Protein AF-A0A935F8X3-F1 (afdb_monomer_lite)

Radius of gyration: 19.22 Å; chains: 1; bounding box: 50×32×53 Å

Secondary structure (DSSP, 8-state):
-HHHHHHH--SEEEESS---S---TTS-GGGTSHHHHHHHHHHHHHT-EEEESSPPHHHHHHHHTTTS-HHHHHHHHHHTTHHHHSTT--HHHHHHHHHHHHHHHS-STTTTTT---HHHHHHHHHHHSTTSPPTTT----TTSSPTTHHHHHHHHHHHHHHHHHHHHHHHHHHTT--EEEE--TTTHHHHHHHHHHHH-

Structure (mmCIF, N/CA/C/O backbone):
data_AF-A0A935F8X3-F1
#
_entry.id   AF-A0A935F8X3-F1
#
loop_
_atom_site.group_PDB
_atom_site.id
_atom_site.type_symbol
_atom_site.label_atom_id
_atom_site.label_alt_id
_atom_site.label_comp_id
_atom_site.label_asym_id
_atom_site.label_entity_id
_atom_site.label_seq_id
_atom_site.pdbx_PDB_ins_code
_atom_site.Cartn_x
_atom_site.Cartn_y
_atom_site.Cartn_z
_atom_site.occupancy
_atom_site.B_iso_or_equiv
_atom_site.auth_seq_id
_atom_site.auth_comp_id
_atom_site.auth_asym_id
_atom_site.auth_atom_id
_atom_site.pdbx_PDB_model_num
ATOM 1 N N . MET A 1 1 ? -7.484 16.971 18.589 1.00 84.44 1 MET A N 1
ATOM 2 C CA . MET A 1 1 ? -7.497 15.511 18.845 1.00 84.44 1 MET A CA 1
ATOM 3 C C . MET A 1 1 ? -7.643 15.119 20.323 1.00 84.44 1 MET A C 1
ATOM 5 O O . MET A 1 1 ? -8.547 14.357 20.632 1.00 84.44 1 MET A O 1
ATOM 9 N N . LYS A 1 2 ? -6.800 15.595 21.261 1.00 89.38 2 LYS A N 1
ATOM 10 C CA . LYS A 1 2 ? -6.825 15.136 22.677 1.00 89.38 2 LYS A CA 1
ATOM 11 C C . LYS A 1 2 ? -8.176 15.325 23.388 1.00 89.38 2 LYS A C 1
ATOM 13 O O . LYS A 1 2 ? -8.611 14.436 24.108 1.00 89.38 2 LYS A O 1
ATOM 18 N N . SER A 1 3 ? -8.826 16.473 23.178 1.00 91.31 3 SER A N 1
ATOM 19 C CA . SER A 1 3 ? -10.157 16.744 23.740 1.00 91.31 3 SER A CA 1
ATOM 20 C C . SER A 1 3 ? -11.212 15.801 23.152 1.00 91.31 3 SER A C 1
ATOM 22 O O . SER A 1 3 ? -11.935 15.157 23.905 1.00 91.31 3 SER A O 1
ATOM 24 N N . GLN A 1 4 ? -11.219 15.618 21.821 1.00 91.75 4 GLN A N 1
ATOM 25 C CA . GLN A 1 4 ? -12.126 14.665 21.168 1.00 91.75 4 GLN A CA 1
ATOM 26 C C . GLN A 1 4 ? -11.929 13.241 21.695 1.00 91.75 4 GLN A C 1
ATOM 28 O O . GLN A 1 4 ? -12.905 12.589 22.035 1.00 91.75 4 GLN A O 1
ATOM 33 N N . TRP A 1 5 ? -10.680 12.785 21.834 1.00 94.25 5 TRP A N 1
ATOM 34 C CA . TRP A 1 5 ? -10.366 11.467 22.390 1.00 94.25 5 TRP A CA 1
ATOM 35 C C . TRP A 1 5 ? -10.931 11.284 23.799 1.00 94.25 5 TRP A C 1
ATOM 37 O O . TRP A 1 5 ? -11.597 10.291 24.074 1.00 94.25 5 TRP A O 1
ATOM 47 N N . LYS A 1 6 ? -10.687 12.252 24.693 1.00 93.81 6 LYS A N 1
ATOM 48 C CA . LYS A 1 6 ? -11.156 12.179 26.081 1.00 93.81 6 LYS A CA 1
ATOM 49 C C . LYS A 1 6 ? -12.682 12.134 26.154 1.00 93.81 6 LYS A C 1
ATOM 51 O O . LYS A 1 6 ? -13.221 11.321 26.893 1.00 93.81 6 LYS A O 1
ATOM 56 N N . ASN A 1 7 ? -13.355 12.992 25.389 1.00 95.25 7 ASN A N 1
ATOM 57 C CA . ASN A 1 7 ? -14.814 13.087 25.402 1.00 95.25 7 ASN A CA 1
ATOM 58 C C . ASN A 1 7 ? -15.474 11.857 24.768 1.00 95.25 7 ASN A C 1
ATOM 60 O O . ASN A 1 7 ? -16.500 11.399 25.253 1.00 95.25 7 ASN A O 1
ATOM 64 N N . PHE A 1 8 ? -14.876 11.315 23.705 1.00 96.75 8 PHE A N 1
ATOM 65 C CA . PHE A 1 8 ? -15.379 10.128 23.016 1.00 96.75 8 PHE A CA 1
ATOM 66 C C . PHE A 1 8 ? -15.088 8.825 23.780 1.00 96.75 8 PHE A C 1
ATOM 68 O O . PHE A 1 8 ? -15.842 7.861 23.668 1.00 96.75 8 PHE A O 1
ATOM 75 N N . ASN A 1 9 ? -14.015 8.799 24.581 1.00 96.31 9 ASN A N 1
ATOM 76 C CA . ASN A 1 9 ? -13.604 7.665 25.410 1.00 96.31 9 ASN A CA 1
ATOM 77 C C . ASN A 1 9 ? -13.542 6.336 24.621 1.00 96.31 9 ASN A C 1
ATOM 79 O O . ASN A 1 9 ? -14.285 5.405 24.944 1.00 96.31 9 ASN A O 1
ATOM 83 N N . PRO A 1 10 ? -12.724 6.229 23.557 1.00 97.38 10 PRO A N 1
ATOM 84 C CA . PRO A 1 10 ? -12.750 5.074 22.662 1.00 97.38 10 PRO A CA 1
ATOM 85 C C . PRO A 1 10 ? -12.332 3.773 23.345 1.00 97.38 10 PRO A C 1
ATOM 87 O O . PRO A 1 10 ? -11.535 3.779 24.280 1.00 97.38 10 PRO A O 1
ATOM 90 N N . THR A 1 11 ? -12.826 2.650 22.830 1.00 96.94 11 THR A N 1
ATOM 91 C CA . THR A 1 11 ? -12.342 1.300 23.182 1.00 96.94 11 THR A CA 1
ATOM 92 C C . THR A 1 11 ? -11.422 0.723 22.109 1.00 96.94 11 THR A C 1
ATOM 94 O O . THR A 1 11 ? -10.597 -0.149 22.398 1.00 96.94 11 THR A O 1
ATOM 97 N N . VAL A 1 12 ? -11.507 1.263 20.888 1.00 96.00 12 VAL A N 1
ATOM 98 C CA . VAL A 1 12 ? -10.668 0.906 19.745 1.00 96.00 12 VAL A CA 1
ATOM 99 C C . VAL A 1 12 ? -10.204 2.165 19.019 1.00 96.00 12 VAL A C 1
ATOM 101 O O . VAL A 1 12 ? -10.973 3.105 18.825 1.00 96.00 12 VAL A O 1
ATOM 104 N N . ALA A 1 13 ? -8.948 2.164 18.581 1.00 94.94 13 ALA A N 1
ATOM 105 C CA . ALA A 1 13 ? -8.378 3.162 17.696 1.00 94.94 13 ALA A CA 1
ATOM 106 C C . ALA A 1 13 ? -7.915 2.541 16.372 1.00 94.94 13 ALA A C 1
ATOM 108 O O . ALA A 1 13 ? -7.360 1.442 16.352 1.00 94.94 13 ALA A O 1
ATOM 109 N N . MET A 1 14 ? -8.098 3.266 15.271 1.00 92.62 14 MET A N 1
ATOM 110 C CA . MET A 1 14 ? -7.636 2.873 13.939 1.00 92.62 14 MET A CA 1
ATOM 111 C C . MET A 1 14 ? -6.785 3.984 13.313 1.00 92.62 14 MET A C 1
ATOM 113 O O . MET A 1 14 ? -7.132 5.162 13.413 1.00 92.62 14 MET A O 1
ATOM 117 N N . VAL A 1 15 ? -5.675 3.627 12.665 1.00 90.44 15 VAL A N 1
ATOM 118 C CA . VAL A 1 15 ? -4.748 4.584 12.024 1.00 90.44 15 VAL A CA 1
ATOM 119 C C . VAL A 1 15 ? -4.333 4.139 10.620 1.00 90.44 15 VAL A C 1
ATOM 121 O O . VAL A 1 15 ? -4.379 2.950 10.303 1.00 90.44 15 VAL A O 1
ATOM 124 N N . GLU A 1 16 ? -3.928 5.100 9.784 1.00 83.88 16 GLU A N 1
ATOM 125 C CA . GLU A 1 16 ? -3.424 4.832 8.431 1.00 83.88 16 GLU A CA 1
ATOM 126 C C . GLU A 1 16 ? -2.056 4.151 8.478 1.00 83.88 16 GLU A C 1
ATOM 128 O O . GLU A 1 16 ? -1.220 4.458 9.335 1.00 83.88 16 GLU A O 1
ATOM 133 N N . GLY A 1 17 ? -1.796 3.266 7.516 1.00 75.06 17 GLY A N 1
ATOM 134 C CA . GLY A 1 17 ? -0.502 2.623 7.373 1.00 75.06 17 GLY A CA 1
ATOM 135 C C . GLY A 1 17 ? -0.370 1.339 8.181 1.00 75.06 17 GLY A C 1
ATOM 136 O O . GLY A 1 17 ? -1.084 1.062 9.150 1.00 75.06 17 GLY A O 1
ATOM 137 N N . ARG A 1 18 ? 0.629 0.543 7.804 1.00 61.25 18 ARG A N 1
ATOM 138 C CA . ARG A 1 18 ? 1.065 -0.598 8.604 1.00 61.25 18 ARG A CA 1
ATOM 139 C C . ARG A 1 18 ? 1.829 -0.089 9.818 1.00 61.25 18 ARG A C 1
ATOM 141 O O . ARG A 1 18 ? 2.960 0.377 9.692 1.00 61.25 18 ARG A O 1
ATOM 148 N N . LEU A 1 19 ? 1.266 -0.302 11.003 1.00 52.31 19 LEU A N 1
ATOM 149 C CA . LEU A 1 19 ? 2.027 -0.375 12.250 1.00 52.31 19 LEU A CA 1
ATOM 150 C C . LEU A 1 19 ? 2.860 -1.662 12.213 1.00 52.31 19 LEU A C 1
ATOM 152 O O . LEU A 1 19 ? 2.564 -2.637 12.897 1.00 52.31 19 LEU A O 1
ATOM 156 N N . GLY A 1 20 ? 3.834 -1.734 11.308 1.00 39.78 20 GLY A N 1
ATOM 157 C CA . GLY A 1 20 ? 4.610 -2.942 11.090 1.00 39.78 20 GLY A CA 1
ATOM 158 C C . GLY A 1 20 ? 5.490 -3.205 12.294 1.00 39.78 20 GLY A C 1
ATOM 159 O O . GLY A 1 20 ? 6.594 -2.700 12.285 1.00 39.78 20 GLY A O 1
ATOM 160 N N . PHE A 1 21 ? 5.000 -3.928 13.310 1.00 36.38 21 PHE A N 1
ATOM 161 C CA . PHE A 1 21 ? 5.733 -4.572 14.420 1.00 36.38 21 PHE A CA 1
ATOM 162 C C . PHE A 1 21 ? 6.833 -3.745 15.141 1.00 36.38 21 PHE A C 1
ATOM 164 O O . PHE A 1 21 ? 7.583 -4.264 15.960 1.00 36.38 21 PHE A O 1
ATOM 171 N N . LEU A 1 22 ? 6.925 -2.448 14.853 1.00 35.81 22 LEU A N 1
ATOM 172 C CA . LEU A 1 22 ? 8.012 -1.533 15.176 1.00 35.81 22 LEU A CA 1
ATOM 173 C C . LEU A 1 22 ? 7.428 -0.134 15.404 1.00 35.81 22 LEU A C 1
ATOM 175 O O . LEU A 1 22 ? 7.903 0.865 14.872 1.00 35.81 22 LEU A O 1
ATOM 179 N N . VAL A 1 23 ? 6.477 -0.029 16.329 1.00 36.97 23 VAL A N 1
ATOM 180 C CA . VAL A 1 23 ? 6.706 0.983 17.364 1.00 36.97 23 VAL A CA 1
ATOM 181 C C . VAL A 1 23 ? 7.788 0.377 18.255 1.00 36.97 23 VAL A C 1
ATOM 183 O O . VAL A 1 23 ? 7.499 -0.160 19.323 1.00 36.97 23 VAL A O 1
ATOM 186 N N . SER A 1 24 ? 9.036 0.354 17.762 1.00 34.84 24 SER A N 1
ATOM 187 C CA . SER A 1 24 ? 10.167 0.028 18.616 1.00 34.84 24 SER A CA 1
ATOM 188 C C . SER A 1 24 ? 10.094 1.012 19.774 1.00 34.84 24 SER A C 1
ATOM 190 O O . SER A 1 24 ? 9.872 2.211 19.588 1.00 34.84 24 SER A O 1
ATOM 192 N N . TRP A 1 25 ? 10.159 0.469 20.983 1.00 43.25 25 TRP A N 1
ATOM 193 C CA . TRP A 1 25 ? 9.816 1.108 22.251 1.00 43.25 25 TRP A CA 1
ATOM 194 C C . TRP A 1 25 ? 10.534 2.434 22.578 1.00 43.25 25 TRP A C 1
ATOM 196 O O . TRP A 1 25 ? 10.268 3.006 23.630 1.00 43.25 25 TRP A O 1
ATOM 206 N N . PHE A 1 26 ? 11.386 2.958 21.694 1.00 32.34 26 PHE A N 1
ATOM 207 C CA . PHE A 1 26 ? 12.340 4.028 21.973 1.00 32.34 26 PHE A CA 1
ATOM 208 C C . PHE A 1 26 ? 12.227 5.283 21.083 1.00 32.34 26 PHE A C 1
ATOM 210 O O . PHE A 1 26 ? 13.100 6.142 21.168 1.00 32.34 26 PHE A O 1
ATOM 217 N N . GLN A 1 27 ? 11.193 5.451 20.245 1.00 33.00 27 GLN A N 1
ATOM 218 C CA . GLN A 1 27 ? 11.024 6.691 19.456 1.00 33.00 27 GLN A CA 1
ATOM 219 C C . GLN A 1 27 ? 9.675 7.379 19.712 1.00 33.00 27 GLN A C 1
ATOM 221 O O . GLN A 1 27 ? 8.633 6.734 19.637 1.00 33.00 27 GLN A O 1
ATOM 226 N N . ASP A 1 28 ? 9.695 8.691 20.005 1.00 37.88 28 ASP A N 1
ATOM 227 C CA . ASP A 1 28 ? 8.496 9.516 20.240 1.00 37.88 28 ASP A CA 1
ATOM 228 C C . ASP A 1 28 ? 7.657 9.631 18.945 1.00 37.88 28 ASP A C 1
ATOM 230 O O . ASP A 1 28 ? 8.051 10.349 18.016 1.00 37.88 28 ASP A O 1
ATOM 234 N N . PRO A 1 29 ? 6.501 8.942 18.844 1.00 39.66 29 PRO A N 1
ATOM 235 C CA . PRO A 1 29 ? 5.749 8.791 17.591 1.00 39.66 29 PRO A CA 1
ATOM 236 C C . PRO A 1 29 ? 5.126 10.098 17.088 1.00 39.66 29 PRO A C 1
ATOM 238 O O . PRO A 1 29 ? 4.757 10.212 15.920 1.00 39.66 29 PRO A O 1
ATOM 241 N N . VAL A 1 30 ? 5.007 11.101 17.964 1.00 43.88 30 VAL A N 1
ATOM 242 C CA . VAL A 1 30 ? 4.282 12.350 17.691 1.00 43.88 30 VAL A CA 1
ATOM 243 C C . VAL A 1 30 ? 5.029 13.238 16.695 1.00 43.88 30 VAL A C 1
ATOM 245 O O . VAL A 1 30 ? 4.399 13.969 15.938 1.00 43.88 30 VAL A O 1
ATOM 248 N N . ARG A 1 31 ? 6.365 13.157 16.633 1.00 41.66 31 ARG A N 1
ATOM 249 C CA . ARG A 1 31 ? 7.166 14.062 15.791 1.00 41.66 31 ARG A CA 1
ATOM 250 C C . ARG A 1 31 ? 7.258 13.623 14.321 1.00 41.66 31 ARG A C 1
ATOM 252 O O . ARG A 1 31 ? 7.619 14.441 13.484 1.00 41.66 31 ARG A O 1
ATOM 259 N N . LYS A 1 32 ? 6.941 12.358 14.000 1.00 48.84 32 LYS A N 1
ATOM 260 C CA . LYS A 1 32 ? 7.067 11.788 12.639 1.00 48.84 32 LYS A CA 1
ATOM 261 C C . LYS A 1 32 ? 5.753 11.330 11.996 1.00 48.84 32 LYS A C 1
ATOM 263 O O . LYS A 1 32 ? 5.704 11.248 10.778 1.00 48.84 32 LYS A O 1
ATOM 268 N N . LEU A 1 33 ? 4.712 11.024 12.776 1.00 59.16 33 LEU A N 1
ATOM 269 C CA . LEU A 1 33 ? 3.486 10.378 12.271 1.00 59.16 33 LEU A CA 1
ATOM 270 C C . LEU A 1 33 ? 2.226 11.257 12.384 1.00 59.16 33 LEU A C 1
ATOM 272 O O . LEU A 1 33 ? 1.114 10.758 12.223 1.00 59.16 33 LEU A O 1
ATOM 276 N N . GLY A 1 34 ? 2.390 12.550 12.687 1.00 79.06 34 GLY A N 1
ATOM 277 C CA . GLY A 1 34 ? 1.295 13.520 12.756 1.00 79.06 34 GLY A CA 1
ATOM 278 C C . GLY A 1 34 ? 0.138 13.060 13.649 1.00 79.06 34 GLY A C 1
ATOM 279 O O . GLY A 1 34 ? 0.337 12.616 14.783 1.00 79.06 34 GLY A O 1
ATOM 280 N N . GLU A 1 35 ? -1.081 13.156 13.122 1.00 83.12 35 GLU A N 1
ATOM 281 C CA . GLU A 1 35 ? -2.313 12.776 13.818 1.00 83.12 35 GLU A CA 1
ATOM 282 C C . GLU A 1 35 ? -2.391 11.278 14.148 1.00 83.12 35 GLU A C 1
ATOM 284 O O . GLU A 1 35 ? -2.736 10.921 15.277 1.00 83.12 35 GLU A O 1
ATOM 289 N N . GLY A 1 36 ? -1.975 10.403 13.226 1.00 83.06 36 GLY A N 1
ATOM 290 C CA . GLY A 1 36 ? -1.929 8.958 13.465 1.00 83.06 36 GLY A CA 1
ATOM 291 C C . GLY A 1 36 ? -0.966 8.589 14.599 1.00 83.06 36 GLY A C 1
ATOM 292 O O . GLY A 1 36 ? -1.280 7.753 15.447 1.00 83.06 36 GLY A O 1
ATOM 293 N N . GLY A 1 37 ? 0.175 9.282 14.689 1.00 84.00 37 GLY A N 1
ATOM 294 C CA . GLY A 1 37 ? 1.130 9.130 15.792 1.00 84.00 37 GLY A CA 1
ATOM 295 C C . GLY A 1 37 ? 0.559 9.532 17.150 1.00 84.00 37 GLY A C 1
ATOM 296 O O . GLY A 1 37 ? 0.805 8.862 18.157 1.00 84.00 37 GLY A O 1
ATOM 297 N N . LEU A 1 38 ? -0.228 10.610 17.187 1.00 87.44 38 LEU A N 1
ATOM 298 C CA . LEU A 1 38 ? -0.909 11.043 18.404 1.00 87.44 38 LEU A CA 1
ATOM 299 C C . LEU A 1 38 ? -2.011 10.057 18.818 1.00 87.44 38 LEU A C 1
ATOM 301 O O . LEU A 1 38 ? -2.072 9.704 19.995 1.00 87.44 38 LEU A O 1
ATOM 305 N N . ALA A 1 39 ? -2.827 9.573 17.878 1.00 88.94 39 ALA A N 1
ATOM 306 C CA . ALA A 1 39 ? -3.846 8.555 18.143 1.00 88.94 39 ALA A CA 1
ATOM 307 C C . ALA A 1 39 ? -3.225 7.259 18.688 1.00 88.94 39 ALA A C 1
ATOM 309 O O . ALA A 1 39 ? -3.680 6.741 19.705 1.00 88.94 39 ALA A O 1
ATOM 310 N N . ALA A 1 40 ? -2.128 6.787 18.088 1.00 89.00 40 ALA A N 1
ATOM 311 C CA . ALA A 1 40 ? -1.404 5.608 18.561 1.00 89.00 40 ALA A CA 1
ATOM 312 C C . ALA A 1 40 ? -0.835 5.794 19.980 1.00 89.00 40 ALA A C 1
ATOM 314 O O . ALA A 1 40 ? -0.912 4.888 20.813 1.00 89.00 40 ALA A O 1
ATOM 315 N N . LYS A 1 41 ? -0.289 6.981 20.285 1.00 88.75 41 LYS A N 1
ATOM 316 C CA . LYS A 1 41 ? 0.212 7.313 21.628 1.00 88.75 41 LYS A CA 1
ATOM 317 C C . LYS A 1 41 ? -0.910 7.313 22.665 1.00 88.75 41 LYS A C 1
ATOM 319 O O . LYS A 1 41 ? -0.735 6.726 23.728 1.00 88.75 41 LYS A O 1
ATOM 324 N N . LEU A 1 42 ? -2.045 7.940 22.354 1.00 92.25 42 LEU A N 1
ATOM 325 C CA . LEU A 1 42 ? -3.218 7.959 23.233 1.00 92.25 42 LEU A CA 1
ATOM 326 C C . LEU A 1 42 ? -3.768 6.548 23.451 1.00 92.25 42 LEU A C 1
ATOM 328 O O . LEU A 1 42 ? -3.995 6.161 24.595 1.00 92.25 42 LEU A O 1
ATOM 332 N N . ALA A 1 43 ? -3.873 5.751 22.383 1.00 92.62 43 ALA A N 1
ATOM 333 C CA . ALA A 1 43 ? -4.335 4.374 22.470 1.00 92.62 43 ALA A CA 1
ATOM 334 C C . ALA A 1 43 ? -3.480 3.557 23.446 1.00 92.62 43 ALA A C 1
ATOM 336 O O . ALA A 1 43 ? -3.996 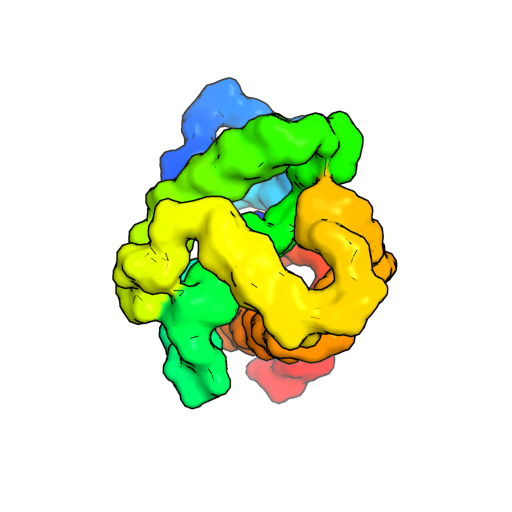2.959 24.389 1.00 92.62 43 ALA A O 1
ATOM 337 N N . LYS A 1 44 ? -2.153 3.640 23.292 1.00 90.50 44 LYS A N 1
ATOM 338 C CA . LYS A 1 44 ? -1.194 2.992 24.192 1.00 90.50 44 LYS A CA 1
ATOM 339 C C . LYS A 1 44 ? -1.344 3.470 25.638 1.00 90.50 44 LYS A C 1
ATOM 341 O O . LYS A 1 44 ? -1.390 2.646 26.544 1.00 90.50 44 LYS A O 1
ATOM 346 N N . SER A 1 45 ? -1.407 4.782 25.863 1.00 92.06 45 SER A N 1
ATOM 347 C CA . SER A 1 45 ? -1.510 5.358 27.210 1.00 92.06 45 SER A CA 1
ATOM 348 C C . SER A 1 45 ? -2.819 5.016 27.925 1.00 92.06 45 SER A C 1
ATOM 350 O O . SER A 1 45 ? -2.840 5.006 29.151 1.00 92.06 45 SER A O 1
ATOM 352 N N . ASN A 1 46 ? -3.894 4.737 27.185 1.00 94.44 46 ASN A N 1
ATOM 353 C CA . ASN A 1 46 ? -5.208 4.414 27.741 1.00 94.44 46 ASN A CA 1
ATOM 354 C C . ASN A 1 46 ? -5.569 2.919 27.675 1.00 94.44 46 ASN A C 1
ATOM 356 O O . ASN A 1 46 ? -6.688 2.568 28.032 1.00 94.44 46 ASN A O 1
ATOM 360 N N . GLY A 1 47 ? -4.659 2.042 27.233 1.00 93.81 47 GLY A N 1
ATOM 361 C CA . GLY A 1 47 ? -4.944 0.605 27.101 1.00 93.81 47 GLY A CA 1
ATOM 362 C C . GLY A 1 47 ? -5.984 0.272 26.021 1.00 93.81 47 GLY A C 1
ATOM 363 O O . GLY A 1 47 ? -6.643 -0.760 26.094 1.00 93.81 47 GLY A O 1
ATOM 364 N N . VAL A 1 48 ? -6.144 1.149 25.031 1.00 95.38 48 VAL A N 1
ATOM 365 C CA . VAL A 1 48 ? -7.096 1.014 23.921 1.00 95.38 48 VAL A CA 1
ATOM 366 C C . VAL A 1 48 ? -6.469 0.188 22.798 1.00 95.38 48 VAL A C 1
ATOM 368 O O . VAL A 1 48 ? -5.305 0.391 22.441 1.00 95.38 48 VAL A O 1
ATOM 371 N N . LYS A 1 49 ? -7.245 -0.739 22.221 1.00 93.06 49 LYS A N 1
ATOM 372 C CA . LYS A 1 49 ? -6.793 -1.579 21.099 1.00 93.06 49 LYS A CA 1
ATOM 373 C C . LYS A 1 49 ? -6.484 -0.695 19.892 1.00 93.06 49 LYS A C 1
ATOM 375 O O . LYS A 1 49 ? -7.241 0.225 19.599 1.00 93.06 49 LYS A O 1
ATOM 380 N N . LEU A 1 50 ? -5.401 -0.985 19.179 1.00 90.44 50 LEU A N 1
ATOM 381 C CA . LEU A 1 50 ? -4.958 -0.200 18.029 1.00 90.44 50 LEU A CA 1
ATOM 382 C C . LEU A 1 50 ? -4.853 -1.090 16.788 1.00 90.44 50 LEU A C 1
ATOM 384 O O . LEU A 1 50 ? -4.128 -2.083 16.806 1.00 90.44 50 LEU A O 1
ATOM 388 N N . TYR A 1 51 ? -5.536 -0.703 15.713 1.00 90.06 51 TYR A N 1
ATOM 389 C CA . TYR A 1 51 ? -5.522 -1.395 14.424 1.00 90.06 51 TYR A CA 1
ATOM 390 C C . TYR A 1 51 ? -5.072 -0.468 13.290 1.00 90.06 51 TYR A C 1
ATOM 392 O O . TYR A 1 51 ? -5.132 0.758 13.397 1.00 90.06 51 TYR A O 1
ATOM 400 N N . SER A 1 52 ? -4.642 -1.066 12.180 1.00 89.00 52 SER A N 1
ATOM 401 C CA . SER A 1 52 ? -4.598 -0.363 10.897 1.00 89.00 52 SER A CA 1
ATOM 402 C C . SER A 1 52 ? -5.974 -0.447 10.245 1.00 89.00 52 SER A C 1
ATOM 404 O O . SER A 1 52 ? -6.601 -1.506 10.300 1.00 89.00 52 SER A O 1
ATOM 406 N N . TRP A 1 53 ? -6.438 0.639 9.628 1.00 89.00 53 TRP A N 1
ATOM 407 C CA . TRP A 1 53 ? -7.629 0.583 8.774 1.00 89.00 53 TRP A CA 1
ATOM 408 C C . TRP A 1 53 ? -7.318 0.167 7.337 1.00 89.00 53 TRP A C 1
ATOM 410 O O . TRP A 1 53 ? -8.236 0.043 6.535 1.00 89.00 53 TRP A O 1
ATOM 420 N N . GLU A 1 54 ? -6.052 -0.078 6.993 1.00 87.62 54 GLU A N 1
ATOM 421 C CA . GLU A 1 54 ? -5.693 -0.561 5.666 1.00 87.62 54 GLU A CA 1
ATOM 422 C C . GLU A 1 54 ? -5.722 -2.094 5.590 1.00 87.62 54 GLU A C 1
ATOM 424 O O . GLU A 1 54 ? -5.222 -2.768 6.499 1.00 87.62 54 GLU A O 1
ATOM 429 N N . PRO A 1 55 ? -6.201 -2.669 4.473 1.00 88.88 55 PRO A N 1
ATOM 430 C CA . PRO A 1 55 ? -5.982 -4.072 4.188 1.00 88.88 55 PRO A CA 1
ATOM 431 C C . PRO A 1 55 ? -4.482 -4.367 4.083 1.00 88.88 55 PRO A C 1
ATOM 433 O O . PRO A 1 55 ? -3.647 -3.524 3.735 1.00 88.88 55 PRO A O 1
ATOM 436 N N . GLY A 1 56 ? -4.115 -5.619 4.339 1.00 88.44 56 GLY A N 1
ATOM 437 C CA . GLY A 1 56 ? -2.768 -6.074 4.038 1.00 88.44 56 GLY A CA 1
ATOM 438 C C . GLY A 1 56 ? -2.480 -6.004 2.532 1.00 88.44 56 GLY A C 1
ATOM 439 O O . GLY A 1 56 ? -3.326 -6.334 1.711 1.00 88.44 56 GLY A O 1
ATOM 440 N N . ARG A 1 57 ? -1.235 -5.677 2.170 1.00 89.25 57 ARG A N 1
ATOM 441 C CA . ARG A 1 57 ? -0.685 -5.766 0.807 1.00 89.25 57 ARG A CA 1
ATOM 442 C C . ARG A 1 57 ? -1.027 -7.070 0.084 1.00 89.25 57 ARG A C 1
ATOM 444 O O . ARG A 1 57 ? -1.188 -7.056 -1.125 1.00 89.25 57 ARG A O 1
ATOM 451 N N . ASP A 1 58 ? -1.119 -8.176 0.809 1.00 92.06 58 ASP A N 1
ATOM 452 C CA . ASP A 1 58 ? -1.397 -9.491 0.232 1.00 92.06 58 ASP A CA 1
ATOM 453 C C . ASP A 1 58 ? -2.847 -9.544 -0.280 1.00 92.06 58 ASP A C 1
ATOM 455 O O . ASP A 1 58 ? -3.072 -10.045 -1.374 1.00 92.06 58 ASP A O 1
ATOM 459 N N . ALA A 1 59 ? -3.788 -8.901 0.423 1.00 92.38 59 ALA A N 1
ATOM 460 C CA . ALA A 1 59 ? -5.167 -8.734 -0.035 1.00 92.38 59 ALA A CA 1
ATOM 461 C C . ALA A 1 59 ? -5.269 -7.766 -1.228 1.00 92.38 59 ALA A C 1
ATOM 463 O O . ALA A 1 59 ? -6.047 -8.007 -2.145 1.00 92.38 59 ALA A O 1
ATOM 464 N N . GLU A 1 60 ? -4.458 -6.697 -1.262 1.00 95.00 60 GLU A N 1
ATOM 465 C CA . GLU A 1 60 ? -4.378 -5.829 -2.449 1.00 95.00 60 GLU A CA 1
ATOM 466 C C . GLU A 1 60 ? -3.865 -6.607 -3.674 1.00 95.00 60 GLU A C 1
ATOM 468 O O . GLU A 1 60 ? -4.416 -6.478 -4.763 1.00 95.00 60 GLU A O 1
ATOM 473 N N . ILE A 1 61 ? -2.826 -7.432 -3.503 1.00 96.69 61 ILE A N 1
ATOM 474 C CA . ILE A 1 61 ? -2.272 -8.271 -4.575 1.00 96.69 61 ILE A CA 1
ATOM 475 C C . ILE A 1 61 ? -3.301 -9.303 -5.039 1.00 96.69 61 ILE A C 1
ATOM 477 O O . ILE A 1 61 ? -3.526 -9.431 -6.237 1.00 96.69 61 ILE A O 1
ATOM 481 N N . GLU A 1 62 ? -3.938 -10.018 -4.111 1.00 96.88 62 GLU A N 1
ATOM 482 C CA . GLU A 1 62 ? -4.976 -11.006 -4.422 1.00 96.88 62 GLU A CA 1
ATOM 483 C C . GLU A 1 62 ? -6.144 -10.383 -5.192 1.00 96.88 62 GLU A C 1
ATOM 485 O O . GLU A 1 62 ? -6.646 -10.978 -6.144 1.00 96.88 62 GLU A O 1
ATOM 490 N N . HIS A 1 63 ? -6.552 -9.168 -4.819 1.00 97.06 63 HIS A N 1
ATOM 491 C CA . HIS A 1 63 ? -7.582 -8.431 -5.539 1.00 97.06 63 HIS A CA 1
ATOM 492 C C . HIS A 1 63 ? -7.157 -8.120 -6.980 1.00 97.06 63 HIS A C 1
ATOM 494 O O . HIS A 1 63 ? -7.890 -8.450 -7.909 1.00 97.06 63 HIS A O 1
ATOM 500 N N . LEU A 1 64 ? -5.961 -7.551 -7.173 1.00 98.06 64 LEU A N 1
ATOM 501 C CA . LEU A 1 64 ? -5.468 -7.175 -8.501 1.00 98.06 64 LEU A CA 1
ATOM 502 C C . LEU A 1 64 ? -5.198 -8.386 -9.409 1.00 98.06 64 LEU A C 1
ATOM 504 O O . LEU A 1 64 ? -5.397 -8.300 -10.618 1.00 98.06 64 LEU A O 1
ATOM 508 N N . LEU A 1 65 ? -4.804 -9.535 -8.854 1.00 98.06 65 LEU A N 1
ATOM 509 C CA . LEU A 1 65 ? -4.563 -10.766 -9.625 1.00 98.06 65 LEU A CA 1
ATOM 510 C C . LEU A 1 65 ? -5.807 -11.302 -10.349 1.00 98.06 65 LEU A C 1
ATOM 512 O O . LEU A 1 65 ? -5.680 -12.185 -11.193 1.00 98.06 65 LEU A O 1
ATOM 516 N N . LYS A 1 66 ? -7.000 -10.782 -10.039 1.00 97.44 66 LYS A N 1
ATOM 517 C CA . LYS A 1 66 ? -8.242 -11.121 -10.746 1.00 97.44 66 LYS A CA 1
ATOM 518 C C . LYS A 1 66 ? -8.318 -10.506 -12.145 1.00 97.44 66 LYS A C 1
ATOM 520 O O . LYS A 1 66 ? -9.020 -11.054 -12.988 1.00 97.44 66 LYS A O 1
ATOM 525 N N . SER A 1 67 ? -7.603 -9.403 -12.377 1.00 97.44 67 SER A N 1
ATOM 526 C CA . SER A 1 67 ? -7.763 -8.572 -13.580 1.00 97.44 67 SER A CA 1
ATOM 527 C C . SER A 1 67 ? -6.446 -8.192 -14.260 1.00 97.44 67 SER A C 1
ATOM 529 O O . SER A 1 67 ? -6.456 -7.850 -15.439 1.00 97.44 67 SER A O 1
ATOM 531 N N . TYR A 1 68 ? -5.316 -8.256 -13.551 1.00 98.12 68 TYR A N 1
ATOM 532 C CA . TYR A 1 68 ? -4.016 -7.794 -14.045 1.00 98.12 68 TYR A CA 1
ATOM 533 C C . TYR A 1 68 ? -2.975 -8.909 -14.016 1.00 98.12 68 TYR A C 1
ATOM 535 O O . TYR A 1 68 ? -3.007 -9.796 -13.157 1.00 98.12 68 TYR A O 1
ATOM 543 N N . ASP A 1 69 ? -2.007 -8.857 -14.931 1.00 97.75 69 ASP A N 1
ATOM 544 C CA . ASP A 1 69 ? -0.924 -9.827 -14.913 1.00 97.75 69 ASP A CA 1
ATOM 545 C C . ASP A 1 69 ? 0.047 -9.574 -13.740 1.00 97.75 69 ASP A C 1
ATOM 547 O O . ASP A 1 69 ? 0.280 -8.436 -13.310 1.00 97.75 69 ASP A O 1
ATOM 551 N N . PRO A 1 70 ? 0.688 -10.637 -13.227 1.00 98.19 70 PRO A N 1
ATOM 552 C CA . PRO A 1 70 ? 1.571 -10.524 -12.073 1.00 98.19 70 PRO A CA 1
ATOM 553 C C . PRO A 1 70 ? 2.784 -9.597 -12.249 1.00 98.19 70 PRO A C 1
ATOM 555 O O . PRO A 1 70 ? 3.318 -9.118 -11.245 1.00 98.19 70 PRO A O 1
ATOM 558 N N . LEU A 1 71 ? 3.267 -9.375 -13.479 1.00 98.25 71 LEU A N 1
ATOM 559 C CA . LEU A 1 71 ? 4.427 -8.513 -13.718 1.00 98.25 71 LEU A CA 1
ATOM 560 C C . LEU A 1 71 ? 4.037 -7.040 -13.558 1.00 98.25 71 LEU A C 1
ATOM 562 O O . LEU A 1 71 ? 4.727 -6.323 -12.831 1.00 98.25 71 LEU A O 1
ATOM 566 N N . HIS A 1 72 ? 2.916 -6.612 -14.142 1.00 98.12 72 HIS A N 1
ATOM 567 C CA . HIS A 1 72 ? 2.404 -5.250 -13.968 1.00 98.12 72 HIS A CA 1
ATOM 568 C C . HIS A 1 72 ? 2.089 -4.954 -12.504 1.00 98.12 72 HIS A C 1
ATOM 570 O O . HIS A 1 72 ? 2.475 -3.900 -12.002 1.00 98.12 72 HIS A O 1
ATOM 576 N N . ILE A 1 73 ? 1.496 -5.906 -11.777 1.00 98.25 73 ILE A N 1
ATOM 577 C CA . ILE A 1 73 ? 1.241 -5.758 -10.335 1.00 98.25 73 ILE A CA 1
ATOM 578 C C . ILE A 1 73 ? 2.559 -5.574 -9.561 1.00 98.25 73 ILE A C 1
ATOM 580 O O . ILE A 1 73 ? 2.663 -4.709 -8.685 1.00 98.25 73 ILE A O 1
ATOM 584 N N . ALA A 1 74 ? 3.590 -6.363 -9.881 1.00 97.81 74 ALA A N 1
ATOM 585 C CA . ALA A 1 74 ? 4.898 -6.244 -9.242 1.00 97.81 74 ALA A CA 1
ATOM 586 C C . ALA A 1 74 ? 5.546 -4.875 -9.511 1.00 97.81 74 ALA A C 1
ATOM 588 O O . ALA A 1 74 ? 6.006 -4.222 -8.570 1.00 97.81 74 ALA A O 1
ATOM 589 N N . VAL A 1 75 ? 5.536 -4.412 -10.768 1.00 96.56 75 VAL A N 1
ATOM 590 C CA . VAL A 1 75 ? 6.067 -3.093 -11.145 1.00 96.56 75 VAL A CA 1
ATOM 591 C C . VAL A 1 75 ? 5.273 -1.973 -10.478 1.00 96.56 75 VAL A C 1
ATOM 593 O O . VAL A 1 75 ? 5.876 -1.088 -9.868 1.00 96.56 75 VAL A O 1
ATOM 596 N N . PHE A 1 76 ? 3.941 -2.047 -10.497 1.00 95.44 76 PHE A N 1
ATOM 597 C CA . PHE A 1 76 ? 3.054 -1.095 -9.835 1.00 95.44 76 PHE A CA 1
ATOM 598 C C . PHE A 1 76 ? 3.430 -0.917 -8.362 1.00 95.44 76 PHE A C 1
ATOM 600 O O . PHE A 1 76 ? 3.648 0.204 -7.901 1.00 95.44 76 PHE A O 1
ATOM 607 N N . PHE A 1 77 ? 3.584 -2.006 -7.603 1.00 93.50 77 PHE A N 1
ATOM 608 C CA . PHE A 1 77 ? 3.933 -1.899 -6.187 1.00 93.50 77 PHE A CA 1
ATOM 609 C C . PHE A 1 77 ? 5.370 -1.435 -5.929 1.00 93.50 77 PHE A C 1
ATOM 611 O O . PHE A 1 77 ? 5.622 -0.849 -4.867 1.00 93.50 77 PHE A O 1
ATOM 618 N N . CYS A 1 78 ? 6.300 -1.656 -6.858 1.00 92.81 78 CYS A N 1
ATOM 619 C CA . CYS A 1 78 ? 7.642 -1.081 -6.803 1.00 92.81 78 CYS A CA 1
ATOM 620 C C . CYS A 1 78 ? 7.623 0.428 -7.082 1.00 92.81 78 CYS A C 1
ATOM 622 O O . CYS A 1 78 ? 8.248 1.175 -6.338 1.00 92.81 78 CYS A O 1
ATOM 624 N N . LEU A 1 79 ? 6.847 0.892 -8.060 1.00 91.00 79 LEU A N 1
ATOM 625 C CA . LEU A 1 79 ? 6.740 2.308 -8.419 1.00 91.00 79 LEU A CA 1
ATOM 626 C C . LEU A 1 79 ? 5.749 3.094 -7.536 1.00 91.00 79 LEU A C 1
ATOM 628 O O . LEU A 1 79 ? 5.829 4.306 -7.448 1.00 91.00 79 LEU A O 1
ATOM 632 N N . ARG A 1 80 ? 4.844 2.467 -6.781 1.00 86.44 80 ARG A N 1
ATOM 633 C CA . ARG A 1 80 ? 3.865 3.195 -5.940 1.00 86.44 80 ARG A CA 1
ATOM 634 C C . ARG A 1 80 ? 4.419 4.237 -4.945 1.00 86.44 80 ARG A C 1
ATOM 636 O O . ARG A 1 80 ? 3.725 5.221 -4.708 1.00 86.44 80 ARG A O 1
ATOM 643 N N . PRO A 1 81 ? 5.624 4.109 -4.351 1.00 73.62 81 PRO A N 1
ATOM 644 C CA . PRO A 1 81 ? 6.205 5.137 -3.472 1.00 73.62 81 PRO A CA 1
ATOM 645 C C . PRO A 1 81 ? 6.652 6.402 -4.188 1.00 73.62 81 PRO A C 1
ATOM 647 O O . PRO A 1 81 ? 7.298 7.237 -3.557 1.00 73.62 81 PRO A O 1
ATOM 650 N N . TYR A 1 82 ? 6.450 6.495 -5.500 1.00 62.12 82 TYR A N 1
ATOM 651 C CA . TYR A 1 82 ? 7.224 7.391 -6.336 1.00 62.12 82 TYR A CA 1
ATOM 652 C C . TYR A 1 82 ? 7.045 8.875 -6.003 1.00 62.12 82 TYR A C 1
ATOM 654 O O . TYR A 1 82 ? 7.974 9.643 -6.238 1.00 62.12 82 TYR A O 1
ATOM 662 N N . ARG A 1 83 ? 5.942 9.287 -5.355 1.00 56.66 83 ARG A N 1
ATOM 663 C CA . ARG A 1 83 ? 5.782 10.658 -4.834 1.00 56.66 83 ARG A CA 1
ATOM 664 C C . ARG A 1 83 ? 6.846 10.989 -3.773 1.00 56.66 83 ARG A C 1
ATOM 666 O O . ARG A 1 83 ? 6.612 10.838 -2.580 1.00 56.66 83 ARG A O 1
ATOM 673 N N . GLY A 1 84 ? 8.012 11.444 -4.231 1.00 54.84 84 GLY A N 1
ATOM 674 C CA . GLY A 1 84 ? 9.106 12.002 -3.434 1.00 54.84 84 GLY A CA 1
ATOM 675 C C . GLY A 1 84 ? 10.383 11.161 -3.343 1.00 54.84 84 GLY A C 1
ATOM 676 O O . GLY A 1 84 ? 11.407 11.702 -2.948 1.00 54.84 84 GLY A O 1
ATOM 677 N N . ASN A 1 85 ? 10.372 9.873 -3.710 1.00 58.34 85 ASN A N 1
ATOM 678 C CA . ASN A 1 85 ? 11.553 9.010 -3.517 1.00 58.34 85 ASN A CA 1
ATOM 679 C C . ASN A 1 85 ? 12.571 9.048 -4.665 1.00 58.34 85 ASN A C 1
ATOM 681 O O . ASN A 1 85 ? 13.702 8.619 -4.461 1.00 58.34 85 ASN A O 1
ATOM 685 N N . TYR A 1 86 ? 12.181 9.521 -5.850 1.00 66.56 86 TYR A N 1
ATOM 686 C CA . TYR A 1 86 ? 13.042 9.513 -7.042 1.00 66.56 86 TYR A CA 1
ATOM 687 C C . TYR A 1 86 ? 13.321 10.903 -7.610 1.00 66.56 86 TYR A C 1
ATOM 689 O O . TYR A 1 86 ? 14.270 11.081 -8.368 1.00 66.56 86 TYR A O 1
ATOM 697 N N . THR A 1 87 ? 12.542 11.907 -7.208 1.00 68.75 87 THR A N 1
ATOM 698 C CA . THR A 1 87 ? 12.769 13.296 -7.602 1.00 68.75 87 THR A CA 1
ATOM 699 C C . THR A 1 87 ? 14.138 13.761 -7.101 1.00 68.75 87 THR A C 1
ATOM 701 O O . THR A 1 87 ? 14.408 13.727 -5.904 1.00 68.75 87 THR A O 1
ATOM 704 N N . GLY A 1 88 ? 15.002 14.196 -8.021 1.00 75.19 88 GLY A N 1
ATOM 705 C CA . GLY A 1 88 ? 16.350 14.677 -7.703 1.00 75.19 88 GLY A CA 1
ATOM 706 C C . GLY A 1 88 ? 17.407 13.584 -7.516 1.00 75.19 88 GLY A C 1
ATOM 707 O O . GLY A 1 88 ? 18.553 13.921 -7.231 1.00 75.19 88 GLY A O 1
ATOM 708 N N . LEU A 1 89 ? 17.063 12.301 -7.692 1.00 84.38 89 LEU A N 1
ATOM 709 C CA . LEU A 1 89 ? 18.056 11.227 -7.739 1.00 84.38 89 LEU A CA 1
ATOM 710 C C . LEU A 1 89 ? 18.724 11.157 -9.113 1.00 84.38 89 LEU A C 1
ATOM 712 O O . LEU A 1 89 ? 18.082 11.345 -10.147 1.00 84.38 89 LEU A O 1
ATOM 716 N N . SER A 1 90 ? 20.004 10.793 -9.130 1.00 89.31 90 SER A N 1
ATOM 717 C CA . SER A 1 90 ? 20.641 10.335 -10.364 1.00 89.31 90 SER A CA 1
ATOM 718 C C . SER A 1 90 ? 20.047 8.996 -10.820 1.00 89.31 90 SER A C 1
ATOM 720 O O . SER A 1 90 ? 19.541 8.208 -10.016 1.00 89.31 90 SER A O 1
ATOM 722 N N . SER A 1 91 ? 20.167 8.679 -12.111 1.00 88.88 91 SER A N 1
ATOM 723 C CA . SER A 1 91 ? 19.683 7.407 -12.668 1.00 88.88 91 SER A CA 1
ATOM 724 C C . SER A 1 91 ? 20.268 6.183 -11.948 1.00 88.88 91 SER A C 1
ATOM 726 O O . SER A 1 91 ? 19.547 5.230 -11.665 1.00 88.88 91 SER A O 1
ATOM 728 N N . ALA A 1 92 ? 21.550 6.230 -11.567 1.00 91.88 92 ALA A N 1
ATOM 729 C CA . ALA A 1 92 ? 22.205 5.148 -10.830 1.00 91.88 92 ALA A CA 1
ATOM 730 C C . ALA A 1 92 ? 21.628 4.963 -9.413 1.00 91.88 92 ALA A C 1
ATOM 732 O O . ALA A 1 92 ? 21.487 3.838 -8.923 1.00 91.88 92 ALA A O 1
ATOM 733 N N . GLU A 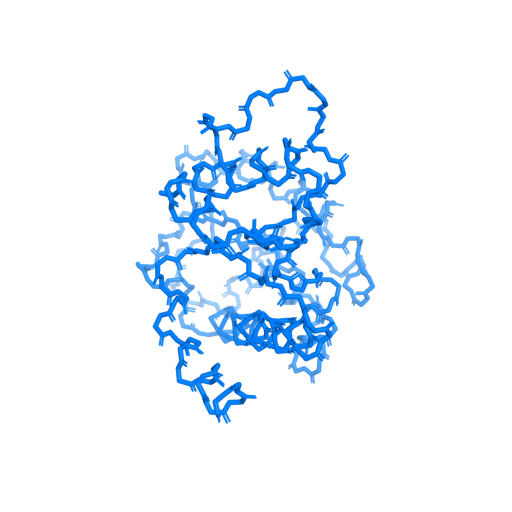1 93 ? 21.267 6.058 -8.741 1.00 91.12 93 GLU A N 1
ATOM 734 C CA . GLU A 1 93 ? 20.617 6.000 -7.433 1.00 91.12 93 GLU A CA 1
ATOM 735 C C . GLU A 1 93 ? 19.183 5.489 -7.540 1.00 91.12 93 GLU A C 1
ATOM 737 O O . GLU A 1 93 ? 18.790 4.641 -6.735 1.00 91.12 93 GLU A O 1
ATOM 742 N N . ALA A 1 94 ? 18.434 5.938 -8.551 1.00 90.56 94 ALA A N 1
ATOM 743 C CA . ALA A 1 94 ? 17.095 5.439 -8.838 1.00 90.56 94 ALA A CA 1
ATOM 744 C C . ALA A 1 94 ? 17.109 3.922 -9.092 1.00 90.56 94 ALA A C 1
ATOM 746 O O . ALA A 1 94 ? 16.309 3.193 -8.502 1.00 90.56 94 ALA A O 1
ATOM 747 N N . ASP A 1 95 ? 18.075 3.421 -9.866 1.00 93.44 95 ASP A N 1
ATOM 748 C CA . ASP A 1 95 ? 18.259 1.986 -10.115 1.00 93.44 95 ASP A CA 1
ATOM 749 C C . ASP A 1 95 ? 18.572 1.216 -8.834 1.00 93.44 95 ASP A C 1
ATOM 751 O O . ASP A 1 95 ? 18.010 0.148 -8.584 1.00 93.44 95 ASP A O 1
ATOM 755 N N . ARG A 1 96 ? 19.451 1.759 -7.985 1.00 93.25 96 ARG A N 1
ATOM 756 C CA . ARG A 1 96 ? 19.781 1.152 -6.690 1.00 93.25 96 ARG A CA 1
ATOM 757 C C . ARG A 1 96 ? 18.548 1.056 -5.791 1.00 93.25 96 ARG A C 1
ATOM 759 O O . ARG A 1 96 ? 18.325 0.012 -5.176 1.00 93.25 96 ARG A O 1
ATOM 766 N N . VAL A 1 97 ? 17.743 2.117 -5.720 1.00 91.31 97 VAL A N 1
ATOM 767 C CA . VAL A 1 97 ? 16.487 2.113 -4.958 1.00 91.31 97 VAL A CA 1
ATOM 768 C C . VAL A 1 97 ? 15.512 1.103 -5.563 1.00 91.31 97 VAL A C 1
ATOM 770 O O . VAL A 1 97 ? 14.965 0.285 -4.828 1.00 91.31 97 VAL A O 1
ATOM 773 N N . MET A 1 98 ? 15.345 1.078 -6.886 1.00 93.00 98 MET A N 1
ATOM 774 C CA . MET A 1 98 ? 14.453 0.133 -7.563 1.00 93.00 98 MET A CA 1
ATOM 775 C C . MET A 1 98 ? 14.844 -1.325 -7.297 1.00 93.00 98 MET A C 1
ATOM 777 O O . MET A 1 98 ? 13.991 -2.121 -6.915 1.00 93.00 98 MET A O 1
ATOM 781 N N . LYS A 1 99 ? 16.134 -1.676 -7.381 1.00 95.00 99 LYS A N 1
ATOM 782 C CA . LYS A 1 99 ? 16.630 -3.024 -7.036 1.00 95.00 99 LYS A CA 1
ATOM 783 C C . LYS A 1 99 ? 16.245 -3.428 -5.612 1.00 95.00 99 LYS A C 1
ATOM 785 O O . LYS A 1 99 ? 15.791 -4.552 -5.390 1.00 95.00 99 LYS A O 1
ATOM 790 N N . LYS A 1 100 ? 16.367 -2.504 -4.653 1.00 92.81 100 LYS A N 1
ATOM 791 C CA . LYS A 1 100 ? 15.924 -2.729 -3.271 1.00 92.81 100 LYS A CA 1
ATOM 792 C C . LYS A 1 100 ? 14.413 -2.965 -3.199 1.00 92.81 100 LYS A C 1
ATOM 794 O O . LYS A 1 100 ? 13.981 -3.927 -2.570 1.00 92.81 100 LYS A O 1
ATOM 799 N N . LEU A 1 101 ? 13.610 -2.142 -3.876 1.00 92.06 101 LEU A N 1
ATOM 800 C CA . LEU A 1 101 ? 12.154 -2.303 -3.890 1.00 92.06 101 LEU A CA 1
ATOM 801 C C . LEU A 1 101 ? 11.722 -3.623 -4.531 1.00 92.06 101 LEU A C 1
ATOM 803 O O . LEU A 1 101 ? 10.820 -4.267 -4.004 1.00 92.06 101 LEU A O 1
ATOM 807 N N . ILE A 1 102 ? 12.374 -4.052 -5.614 1.00 95.12 102 ILE A N 1
ATOM 808 C CA . ILE A 1 102 ? 12.138 -5.360 -6.235 1.00 95.12 102 ILE A CA 1
ATOM 809 C C . ILE A 1 102 ? 12.367 -6.465 -5.202 1.00 95.12 102 ILE A C 1
ATOM 811 O O . ILE A 1 102 ? 11.471 -7.275 -4.960 1.00 95.12 102 ILE A O 1
ATOM 815 N N . ALA A 1 103 ? 13.514 -6.458 -4.519 1.00 93.69 103 ALA A N 1
ATOM 816 C CA . ALA A 1 103 ? 13.828 -7.460 -3.504 1.00 93.69 103 ALA A CA 1
ATOM 817 C C . ALA A 1 103 ? 12.853 -7.432 -2.312 1.00 93.69 103 ALA A C 1
ATOM 819 O O . ALA A 1 103 ? 12.535 -8.471 -1.740 1.00 93.69 103 ALA A O 1
ATOM 820 N N . GLU A 1 104 ? 12.365 -6.267 -1.896 1.00 90.88 104 GLU A N 1
ATOM 821 C CA . GLU A 1 104 ? 11.502 -6.140 -0.715 1.00 90.88 104 GLU A CA 1
ATOM 822 C C . GLU A 1 104 ? 10.026 -6.422 -1.003 1.00 90.88 104 GLU A C 1
ATOM 824 O O . GLU A 1 104 ? 9.339 -7.012 -0.170 1.00 90.88 104 GLU A O 1
ATOM 829 N N . ARG A 1 105 ? 9.522 -6.002 -2.164 1.00 90.44 105 ARG A N 1
ATOM 830 C CA . ARG A 1 105 ? 8.075 -5.893 -2.411 1.00 90.44 105 ARG A CA 1
ATOM 831 C C . ARG A 1 105 ? 7.504 -6.995 -3.271 1.00 90.44 105 ARG A C 1
ATOM 833 O O . ARG A 1 105 ? 6.306 -7.246 -3.197 1.00 90.44 105 ARG A O 1
ATOM 840 N N . THR A 1 106 ? 8.347 -7.654 -4.054 1.00 93.69 106 THR A N 1
ATOM 841 C CA . THR A 1 106 ? 7.899 -8.722 -4.950 1.00 93.69 106 THR A CA 1
ATOM 842 C C . THR A 1 106 ? 7.857 -10.077 -4.253 1.00 93.69 106 THR A C 1
ATOM 844 O O . THR A 1 106 ? 7.215 -10.982 -4.763 1.00 93.69 106 THR A O 1
ATOM 847 N N . ARG A 1 107 ? 8.451 -10.226 -3.056 1.00 93.75 107 ARG A N 1
ATOM 848 C CA . ARG A 1 107 ? 8.405 -11.454 -2.234 1.00 93.75 107 ARG A CA 1
ATOM 849 C C . ARG A 1 107 ? 7.032 -11.663 -1.584 1.00 93.75 107 ARG A C 1
ATOM 851 O O . ARG A 1 107 ? 6.900 -11.664 -0.361 1.00 93.75 107 ARG A O 1
ATOM 858 N N . LYS A 1 108 ? 6.001 -11.797 -2.415 1.00 93.44 108 LYS A N 1
ATOM 859 C CA . LYS A 1 108 ? 4.600 -11.957 -2.029 1.00 93.44 108 LYS A CA 1
ATOM 860 C C . LYS A 1 108 ? 3.916 -13.036 -2.868 1.00 93.44 108 LYS A C 1
ATOM 862 O O . LYS A 1 108 ? 4.283 -13.200 -4.036 1.00 93.44 108 LYS A O 1
ATOM 867 N N . PRO A 1 109 ? 2.946 -13.779 -2.298 1.00 95.31 109 PRO A N 1
ATOM 868 C CA . PRO A 1 109 ? 2.162 -14.746 -3.059 1.00 95.31 109 PRO A CA 1
ATOM 869 C C . PRO A 1 109 ? 1.607 -14.129 -4.350 1.00 95.31 109 PRO A C 1
ATOM 871 O O . PRO A 1 109 ? 1.211 -12.967 -4.370 1.00 95.31 109 PRO A O 1
ATOM 874 N N . GLY A 1 110 ? 1.653 -14.887 -5.446 1.00 96.06 110 GLY A N 1
ATOM 875 C CA . GLY A 1 110 ? 1.175 -14.462 -6.767 1.00 96.06 110 GLY A CA 1
ATOM 876 C C . GLY A 1 110 ? 2.151 -13.618 -7.600 1.00 96.06 110 GLY A C 1
ATOM 877 O O . GLY A 1 110 ? 2.188 -13.788 -8.816 1.00 96.06 110 GLY A O 1
ATOM 878 N N . ILE A 1 111 ? 3.009 -12.796 -6.979 1.00 97.25 111 ILE A N 1
ATOM 879 C CA . ILE A 1 111 ? 3.968 -11.926 -7.701 1.00 97.25 111 ILE A CA 1
ATOM 880 C C . ILE A 1 111 ? 5.453 -12.261 -7.467 1.00 97.25 111 ILE A C 1
ATOM 882 O O . ILE A 1 111 ? 6.335 -11.653 -8.079 1.00 97.25 111 ILE A O 1
ATOM 886 N N . ASN A 1 112 ? 5.749 -13.257 -6.626 1.00 96.62 112 ASN A N 1
ATOM 887 C CA . ASN A 1 112 ? 7.118 -13.679 -6.330 1.00 96.62 112 ASN A CA 1
ATOM 888 C C . ASN A 1 112 ? 7.904 -14.086 -7.583 1.00 96.62 112 ASN A C 1
ATOM 890 O O . ASN A 1 112 ? 7.463 -14.921 -8.373 1.00 96.62 112 ASN A O 1
ATOM 894 N N . GLY A 1 113 ? 9.084 -13.484 -7.749 1.00 94.81 113 GLY A N 1
ATOM 895 C CA . GLY A 1 113 ? 9.997 -13.753 -8.860 1.00 94.81 113 GLY A CA 1
ATOM 896 C C . GLY A 1 113 ? 9.502 -13.300 -10.239 1.00 94.81 113 GLY A C 1
ATOM 897 O O . GLY A 1 113 ? 10.144 -13.635 -11.235 1.00 94.81 113 GLY A O 1
ATOM 898 N N . LYS A 1 114 ? 8.382 -12.567 -10.323 1.00 97.69 114 LYS A N 1
ATOM 899 C CA . LYS A 1 114 ? 7.827 -12.074 -11.595 1.00 97.69 114 LYS A CA 1
ATOM 900 C C . LYS A 1 114 ? 8.618 -10.887 -12.133 1.00 97.69 114 LYS A C 1
ATOM 902 O O . LYS A 1 114 ? 9.013 -10.891 -13.295 1.00 97.69 114 LYS A O 1
ATOM 907 N N . LEU A 1 115 ? 8.923 -9.933 -11.259 1.00 98.06 115 LEU A N 1
ATOM 908 C CA . LEU A 1 115 ? 9.845 -8.835 -11.522 1.00 98.06 115 LEU A CA 1
ATOM 909 C C . LEU A 1 115 ? 11.202 -9.153 -10.884 1.00 98.06 115 LEU A C 1
ATOM 911 O O . LEU A 1 115 ? 11.281 -9.409 -9.684 1.00 98.06 115 LEU A O 1
ATOM 915 N N . LYS A 1 116 ? 12.259 -9.164 -11.694 1.00 96.88 116 LYS A N 1
ATOM 916 C CA . LYS A 1 116 ? 13.616 -9.579 -11.314 1.00 96.88 116 LYS A CA 1
ATOM 917 C C . LYS A 1 116 ? 14.635 -8.462 -11.485 1.00 96.88 116 LYS A C 1
ATOM 919 O O . LYS A 1 116 ? 15.581 -8.395 -10.705 1.00 96.88 116 LYS A O 1
ATOM 924 N N . THR A 1 117 ? 14.466 -7.608 -12.492 1.00 97.75 117 THR A N 1
ATOM 925 C CA . THR A 1 117 ? 15.475 -6.606 -12.850 1.00 97.75 117 THR A CA 1
ATOM 926 C C . THR A 1 117 ? 14.871 -5.231 -13.126 1.00 97.75 117 THR A C 1
ATOM 928 O O . THR A 1 117 ? 13.662 -5.089 -13.306 1.00 97.75 117 THR A O 1
ATOM 931 N N . VAL A 1 118 ? 15.724 -4.204 -13.138 1.00 97.12 118 VAL A N 1
ATOM 932 C CA . VAL A 1 118 ? 15.307 -2.824 -13.435 1.00 97.12 118 VAL A CA 1
ATOM 933 C C . VAL A 1 118 ? 14.960 -2.676 -14.917 1.00 97.12 118 VAL A C 1
ATOM 935 O O . VAL A 1 118 ? 14.012 -1.986 -15.264 1.00 97.12 118 VAL A O 1
ATOM 938 N N . GLU A 1 119 ? 15.641 -3.414 -15.787 1.00 98.06 119 GLU A N 1
ATOM 939 C CA . GLU A 1 119 ? 15.418 -3.412 -17.234 1.00 98.06 119 GLU A CA 1
ATOM 940 C C . GLU A 1 119 ? 14.016 -3.928 -17.594 1.00 98.06 119 GLU A C 1
ATOM 942 O O . GLU A 1 119 ? 13.433 -3.512 -18.596 1.00 98.06 119 GLU A O 1
ATOM 947 N N . GLN A 1 120 ? 13.431 -4.800 -16.764 1.00 98.25 120 GLN A N 1
ATOM 948 C CA . GLN A 1 120 ? 12.029 -5.199 -16.912 1.00 98.25 120 GLN A CA 1
ATOM 949 C C . GLN A 1 120 ? 11.067 -4.052 -16.576 1.00 98.25 120 GLN A C 1
ATOM 951 O O . GLN A 1 120 ? 10.049 -3.915 -17.249 1.00 98.25 120 GLN A O 1
ATOM 956 N N . VAL A 1 121 ? 11.396 -3.212 -15.585 1.00 96.81 121 VAL A N 1
ATOM 957 C CA . VAL A 1 121 ? 10.640 -1.979 -15.298 1.00 96.81 121 VAL A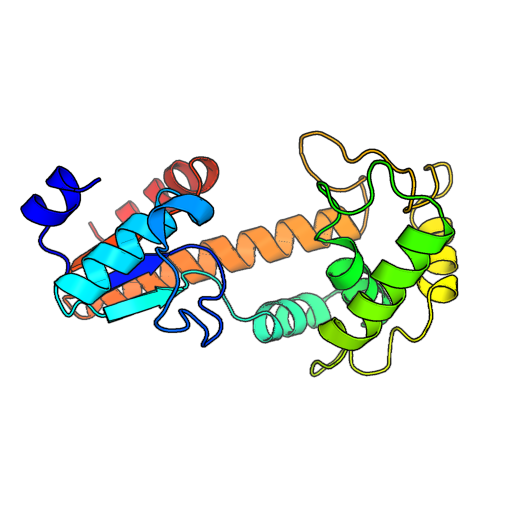 CA 1
ATOM 958 C C . VAL A 1 121 ? 10.745 -1.023 -16.483 1.00 96.81 121 VAL A C 1
ATOM 960 O O . VAL A 1 121 ? 9.731 -0.495 -16.925 1.00 96.81 121 VAL A O 1
ATOM 963 N N . ASP A 1 122 ? 11.949 -0.852 -17.035 1.00 96.69 122 ASP A N 1
ATOM 964 C CA . ASP A 1 122 ? 12.192 0.005 -18.201 1.00 96.69 122 ASP A CA 1
ATOM 965 C C . ASP A 1 122 ? 11.393 -0.449 -19.423 1.00 96.69 122 ASP A C 1
ATOM 967 O O . ASP A 1 122 ? 10.745 0.361 -20.086 1.00 96.69 122 ASP A O 1
ATOM 971 N N . SER A 1 123 ? 11.423 -1.753 -19.699 1.00 97.81 123 SER A N 1
ATOM 972 C CA . SER A 1 123 ? 10.736 -2.348 -20.845 1.00 97.81 123 SER A CA 1
ATOM 973 C C . SER A 1 123 ? 9.221 -2.208 -20.723 1.00 97.81 123 SER A C 1
ATOM 975 O O . SER A 1 123 ? 8.576 -1.801 -21.685 1.00 97.81 123 SER A O 1
ATOM 977 N N . LEU A 1 124 ? 8.666 -2.496 -19.541 1.00 97.88 124 LEU A N 1
ATOM 978 C CA . LEU A 1 124 ? 7.230 -2.394 -19.290 1.00 97.88 124 LEU A CA 1
ATOM 979 C C . LEU A 1 124 ? 6.764 -0.937 -19.332 1.00 97.88 124 LEU A C 1
ATOM 981 O O . LEU A 1 124 ? 5.817 -0.623 -20.041 1.00 97.88 124 LEU A O 1
ATOM 985 N N . TRP A 1 125 ? 7.480 -0.024 -18.669 1.00 95.69 125 TRP A N 1
ATOM 986 C CA . TRP A 1 125 ? 7.140 1.399 -18.701 1.00 95.69 125 TRP A CA 1
ATOM 987 C C . TRP A 1 125 ? 7.120 1.952 -20.128 1.00 95.69 125 TRP A C 1
ATOM 989 O O . TRP A 1 125 ? 6.191 2.655 -20.511 1.00 95.69 125 TRP A O 1
ATOM 999 N N . LYS A 1 126 ? 8.132 1.615 -20.937 1.00 96.31 126 LYS A N 1
ATOM 1000 C CA . LYS A 1 126 ? 8.209 2.056 -22.335 1.00 96.31 126 LYS A CA 1
ATOM 1001 C C . LYS A 1 126 ? 7.072 1.488 -23.191 1.00 96.31 126 LYS A C 1
ATOM 1003 O O . LYS A 1 126 ? 6.639 2.167 -24.120 1.00 96.31 126 LYS A O 1
ATOM 1008 N N . ALA A 1 127 ? 6.641 0.258 -22.917 1.00 96.88 127 ALA A N 1
ATOM 1009 C CA . ALA A 1 127 ? 5.559 -0.393 -23.646 1.00 96.88 127 ALA A CA 1
ATOM 1010 C C . ALA A 1 127 ? 4.190 0.210 -23.297 1.00 96.88 127 ALA A C 1
ATOM 1012 O O . ALA A 1 127 ? 3.421 0.521 -24.204 1.00 96.88 127 ALA A O 1
ATOM 1013 N N . ASP A 1 128 ? 3.920 0.422 -22.009 1.00 95.62 128 ASP A N 1
ATOM 1014 C CA . ASP A 1 128 ? 2.613 0.877 -21.519 1.00 95.62 128 ASP A CA 1
ATOM 1015 C C . ASP A 1 128 ? 2.407 2.384 -21.666 1.00 95.62 128 ASP A C 1
ATOM 1017 O O . ASP A 1 128 ? 1.277 2.855 -21.799 1.00 95.62 128 ASP A O 1
ATOM 1021 N N . TYR A 1 129 ? 3.499 3.148 -21.639 1.00 94.00 129 TYR A N 1
ATOM 1022 C CA . TYR A 1 129 ? 3.474 4.606 -21.636 1.00 94.00 129 TYR A CA 1
ATOM 1023 C C . TYR A 1 129 ? 4.336 5.198 -22.761 1.00 94.00 129 TYR A C 1
ATOM 1025 O O . TYR A 1 129 ? 5.265 5.974 -22.496 1.00 94.00 129 TYR A O 1
ATOM 1033 N N . PRO A 1 130 ? 4.059 4.856 -24.037 1.00 94.06 130 PRO A N 1
ATOM 1034 C CA . PRO A 1 130 ? 4.827 5.375 -25.156 1.00 94.06 130 PRO A CA 1
ATOM 1035 C C . PRO A 1 130 ? 4.678 6.899 -25.227 1.00 94.06 130 PRO A C 1
ATOM 1037 O O . PRO A 1 130 ? 3.574 7.436 -25.277 1.00 94.06 130 PRO A O 1
ATOM 1040 N N . GLY A 1 131 ? 5.807 7.605 -25.231 1.00 90.75 131 GLY A N 1
ATOM 1041 C CA . GLY A 1 131 ? 5.840 9.069 -25.289 1.00 90.75 131 GLY A CA 1
ATOM 1042 C C . GLY A 1 131 ? 5.844 9.769 -23.929 1.00 90.75 131 GLY A C 1
ATOM 1043 O O . GLY A 1 131 ? 6.029 10.983 -23.897 1.00 90.75 131 GLY A O 1
ATOM 1044 N N . LEU A 1 132 ? 5.712 9.040 -22.815 1.00 91.56 132 LEU A N 1
ATOM 1045 C CA . LEU A 1 132 ? 6.030 9.601 -21.504 1.00 91.56 132 LEU A CA 1
ATOM 1046 C C . LEU A 1 132 ? 7.534 9.552 -21.246 1.00 91.56 132 LEU A C 1
ATOM 1048 O O . LEU A 1 132 ? 8.259 8.693 -21.758 1.00 91.56 132 LEU A O 1
ATOM 1052 N N . GLU A 1 133 ? 8.000 10.480 -20.412 1.00 90.69 133 GLU A N 1
ATOM 1053 C CA . GLU A 1 133 ? 9.356 10.422 -19.882 1.00 90.69 133 GLU A CA 1
ATOM 1054 C C . GLU A 1 133 ? 9.620 9.098 -19.161 1.00 90.69 133 GLU A C 1
ATOM 1056 O O . GLU A 1 133 ? 8.704 8.405 -18.713 1.00 90.69 133 GLU A O 1
ATOM 1061 N N . ASN A 1 134 ? 10.900 8.759 -19.021 1.00 90.94 134 ASN A N 1
ATOM 1062 C CA . ASN A 1 134 ? 11.326 7.590 -18.269 1.00 90.94 134 ASN A CA 1
ATOM 1063 C C . ASN A 1 134 ? 10.738 7.618 -16.851 1.00 90.94 134 ASN A C 1
ATOM 1065 O O . ASN A 1 134 ? 10.713 8.676 -16.221 1.00 90.94 134 ASN A O 1
ATOM 1069 N N . TRP A 1 135 ? 10.349 6.456 -16.316 1.00 90.44 135 TRP A N 1
ATOM 1070 C CA . TRP A 1 135 ? 9.802 6.366 -14.961 1.00 90.44 135 TRP A CA 1
ATOM 1071 C C . TRP A 1 135 ? 10.698 7.008 -13.906 1.00 90.44 135 TRP A C 1
ATOM 1073 O O . TRP A 1 135 ? 10.169 7.355 -12.874 1.00 90.44 135 TRP A O 1
ATOM 1083 N N . ARG A 1 136 ? 12.013 7.165 -14.124 1.00 89.50 136 ARG A N 1
ATOM 1084 C CA . ARG A 1 136 ? 12.950 7.830 -13.197 1.00 89.50 136 ARG A CA 1
ATOM 1085 C C . ARG A 1 136 ? 12.788 9.348 -13.123 1.00 89.50 136 ARG A C 1
ATOM 1087 O O . ARG A 1 136 ? 13.123 9.932 -12.097 1.00 89.50 136 ARG A O 1
ATOM 1094 N N . THR A 1 137 ? 12.371 9.985 -14.215 1.00 87.06 137 THR A N 1
ATOM 1095 C CA . THR A 1 137 ? 12.252 11.452 -14.320 1.00 87.06 137 THR A CA 1
ATOM 1096 C C . THR A 1 137 ? 10.807 11.912 -14.408 1.00 87.06 137 THR A C 1
ATOM 1098 O O . THR A 1 137 ? 10.527 13.080 -14.133 1.00 87.06 137 THR A O 1
ATOM 1101 N N . TYR A 1 138 ? 9.896 10.987 -14.723 1.00 86.44 138 TYR A N 1
ATOM 1102 C CA . TYR A 1 138 ? 8.480 11.250 -14.885 1.00 86.44 138 TYR A CA 1
ATOM 1103 C C . TYR A 1 138 ? 7.917 12.009 -13.683 1.00 86.44 138 TYR A C 1
ATOM 1105 O O . TYR A 1 138 ? 8.043 11.584 -12.531 1.00 86.44 138 TYR A O 1
ATOM 1113 N N . GLN A 1 139 ? 7.290 13.149 -13.960 1.00 82.00 139 GLN A N 1
ATOM 1114 C CA . GLN A 1 139 ? 6.633 13.971 -12.954 1.00 82.00 139 GLN A CA 1
ATOM 1115 C C . GLN A 1 139 ? 5.178 13.536 -12.833 1.00 82.00 139 GLN A C 1
ATOM 1117 O O . GLN A 1 139 ? 4.380 13.703 -13.754 1.00 82.00 139 GLN A O 1
ATOM 1122 N N . HIS A 1 140 ? 4.826 12.969 -11.682 1.00 76.81 140 HIS A N 1
ATOM 1123 C CA . HIS A 1 140 ? 3.466 12.501 -11.455 1.00 76.81 140 HIS A CA 1
ATOM 1124 C C . HIS A 1 140 ? 2.476 13.665 -11.393 1.00 76.81 140 HIS A C 1
ATOM 1126 O O . HIS A 1 140 ? 2.742 14.650 -10.696 1.00 76.81 140 HIS A O 1
ATOM 1132 N N . PRO A 1 141 ? 1.295 13.542 -12.024 1.00 73.75 141 PRO A N 1
ATOM 1133 C CA . PRO A 1 141 ? 0.245 14.532 -11.874 1.00 73.75 141 PRO A CA 1
ATOM 1134 C C . PRO A 1 141 ? -0.196 14.664 -10.411 1.00 73.75 141 PRO A C 1
ATOM 1136 O O . PRO A 1 141 ? -0.105 13.727 -9.603 1.00 73.75 141 PRO A O 1
ATOM 1139 N N . GLN A 1 142 ? -0.770 15.824 -10.082 1.00 65.56 142 GLN A N 1
ATOM 1140 C CA . GLN A 1 142 ? -1.278 16.154 -8.743 1.00 65.56 142 GLN A CA 1
ATOM 1141 C C . GLN A 1 142 ? -2.319 15.149 -8.219 1.00 65.56 142 GLN A C 1
ATOM 1143 O O . GLN A 1 142 ? -2.450 14.992 -7.003 1.00 65.56 142 GLN A O 1
ATOM 1148 N N . ASN A 1 143 ? -2.943 14.366 -9.107 1.00 62.50 143 ASN A N 1
ATOM 1149 C CA . ASN A 1 143 ? -3.921 13.326 -8.774 1.00 62.50 143 ASN A CA 1
ATOM 1150 C C . ASN A 1 143 ? -3.421 11.875 -8.924 1.00 62.50 143 ASN A C 1
ATOM 1152 O O . ASN A 1 143 ? -4.199 10.962 -8.675 1.00 62.50 143 ASN A O 1
ATOM 1156 N N . GLY A 1 144 ? -2.150 11.621 -9.265 1.00 73.12 144 GLY A N 1
ATOM 1157 C CA . GLY A 1 144 ? -1.575 10.274 -9.127 1.00 73.12 144 GLY A CA 1
ATOM 1158 C C . GLY A 1 144 ? -0.738 9.790 -10.306 1.00 73.12 144 GLY A C 1
ATOM 1159 O O . GLY A 1 144 ? 0.318 10.347 -10.579 1.00 73.12 144 GLY A O 1
ATOM 1160 N N . TRP A 1 145 ? -1.145 8.675 -10.905 1.00 86.69 145 TRP A N 1
ATOM 1161 C CA . TRP A 1 145 ? -0.452 7.972 -11.992 1.00 86.69 145 TRP A CA 1
ATOM 1162 C C . TRP A 1 145 ? -0.823 8.533 -13.373 1.00 86.69 145 TRP A C 1
ATOM 1164 O O . TRP A 1 145 ? -1.882 9.155 -13.485 1.00 86.69 145 TRP A O 1
ATOM 1174 N N . PRO A 1 146 ? 0.005 8.310 -14.414 1.00 89.06 146 PRO A N 1
ATOM 1175 C CA . PRO A 1 146 ? -0.418 8.540 -15.793 1.00 89.06 146 PRO A CA 1
ATOM 1176 C C . PRO A 1 146 ? -1.652 7.702 -16.132 1.00 89.06 146 PRO A C 1
ATOM 1178 O O . PRO A 1 146 ? -1.819 6.599 -15.604 1.00 89.06 146 PRO A O 1
ATOM 1181 N N . ASP A 1 147 ? -2.491 8.211 -17.036 1.00 89.62 147 ASP A N 1
ATOM 1182 C CA . ASP A 1 147 ? -3.632 7.461 -17.562 1.00 89.62 147 ASP A CA 1
ATOM 1183 C C . ASP A 1 147 ? -3.168 6.119 -18.148 1.00 89.62 147 ASP A C 1
ATOM 1185 O O . ASP A 1 147 ? -2.170 6.056 -18.861 1.00 89.62 147 ASP A O 1
ATOM 1189 N N . GLY A 1 148 ? -3.874 5.039 -17.806 1.00 91.44 148 GLY A N 1
ATOM 1190 C CA . GLY A 1 148 ? -3.516 3.670 -18.179 1.00 91.44 148 GLY A CA 1
ATOM 1191 C C . GLY A 1 148 ? -3.581 2.706 -16.995 1.00 91.44 148 GLY A C 1
ATOM 1192 O O . GLY A 1 148 ? -4.214 2.991 -15.973 1.00 91.44 148 GLY A O 1
ATOM 1193 N N . LEU A 1 149 ? -2.898 1.566 -17.125 1.00 93.94 149 LEU A N 1
ATOM 1194 C CA . LEU A 1 149 ? -3.015 0.433 -16.199 1.00 93.94 149 LEU A CA 1
ATOM 1195 C C . LEU A 1 149 ? -2.680 0.796 -14.744 1.00 93.94 149 LEU A C 1
ATOM 1197 O O . LEU A 1 149 ? -3.435 0.453 -13.838 1.00 93.94 149 LEU A O 1
ATOM 1201 N N . PHE A 1 150 ? -1.592 1.529 -14.478 1.00 93.56 150 PHE A N 1
ATOM 1202 C CA . PHE A 1 150 ? -1.240 1.892 -13.096 1.00 93.56 150 PHE A CA 1
ATOM 1203 C C . PHE A 1 150 ? -2.225 2.854 -12.434 1.00 93.56 150 PHE A C 1
ATOM 1205 O O . PHE A 1 150 ? -2.404 2.781 -11.217 1.00 93.56 150 PHE A O 1
ATOM 1212 N N . LYS A 1 151 ? -2.893 3.724 -13.200 1.00 92.50 151 LYS A N 1
ATOM 1213 C CA . LYS A 1 151 ? -3.974 4.555 -12.661 1.00 92.50 151 LYS A CA 1
ATOM 1214 C C . LYS A 1 151 ? -5.179 3.701 -12.283 1.00 92.50 151 LYS A C 1
ATOM 1216 O O . LYS A 1 151 ? -5.655 3.834 -11.161 1.00 92.50 151 LYS A O 1
ATOM 1221 N N . GLN A 1 152 ? -5.584 2.774 -13.151 1.00 94.75 152 GLN A N 1
ATOM 1222 C CA . GLN A 1 152 ? -6.690 1.848 -12.882 1.00 94.75 152 GLN A CA 1
ATOM 1223 C C . GLN A 1 152 ? -6.413 0.991 -11.634 1.00 94.75 152 GLN A C 1
ATOM 1225 O O . GLN A 1 152 ? -7.208 0.987 -10.697 1.00 94.75 152 GLN A O 1
ATOM 1230 N N . MET A 1 153 ? -5.224 0.381 -11.532 1.00 95.44 153 MET A N 1
ATOM 1231 C CA . MET A 1 153 ? -4.813 -0.364 -10.332 1.00 95.44 153 MET A CA 1
ATOM 1232 C C . MET A 1 153 ? -4.797 0.509 -9.066 1.00 95.44 153 MET A C 1
ATOM 1234 O O . MET A 1 153 ? -5.145 0.051 -7.973 1.00 95.44 153 MET A O 1
ATOM 1238 N N . ALA A 1 154 ? -4.377 1.774 -9.169 1.00 91.56 154 ALA A N 1
ATOM 1239 C CA . ALA A 1 154 ? -4.387 2.693 -8.033 1.00 91.56 154 ALA A CA 1
ATOM 1240 C C . ALA A 1 154 ? -5.807 3.049 -7.581 1.00 91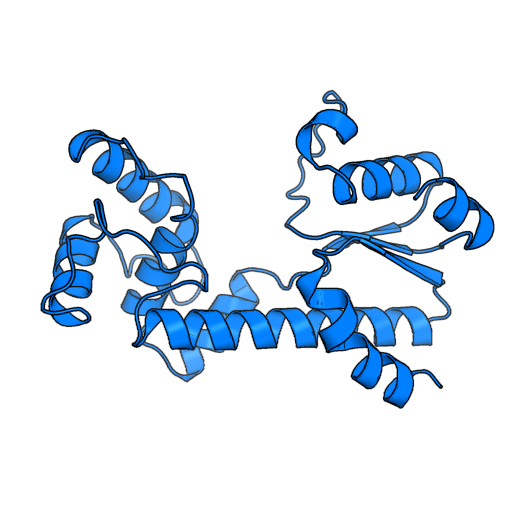.56 154 ALA A C 1
ATOM 1242 O O . ALA A 1 154 ? -6.061 3.119 -6.381 1.00 91.56 154 ALA A O 1
ATOM 1243 N N . GLU A 1 155 ? -6.724 3.260 -8.519 1.00 91.19 155 GLU A N 1
ATOM 1244 C CA . GLU A 1 155 ? -8.135 3.525 -8.237 1.00 91.19 155 GLU A CA 1
ATOM 1245 C C . GLU A 1 155 ? -8.805 2.305 -7.595 1.00 91.19 155 GLU A C 1
ATOM 1247 O O . GLU A 1 155 ? -9.418 2.440 -6.536 1.00 91.19 155 GLU A O 1
ATOM 1252 N N . GLU A 1 156 ? -8.594 1.106 -8.142 1.00 94.12 156 GLU A N 1
ATOM 1253 C CA . GLU A 1 156 ? -9.116 -0.144 -7.576 1.00 94.12 156 GLU A CA 1
ATOM 1254 C C . GLU A 1 156 ? -8.573 -0.424 -6.172 1.00 94.12 156 GLU A C 1
ATOM 1256 O O . GLU A 1 156 ? -9.336 -0.714 -5.250 1.00 94.12 156 GLU A O 1
ATOM 1261 N N . THR A 1 157 ? -7.260 -0.283 -5.959 1.00 91.88 157 THR A N 1
ATOM 1262 C CA . THR A 1 157 ? -6.678 -0.481 -4.620 1.00 91.88 157 THR A CA 1
ATOM 1263 C C . THR A 1 157 ? -7.133 0.582 -3.624 1.00 91.88 157 THR A C 1
ATOM 1265 O O . THR A 1 157 ? 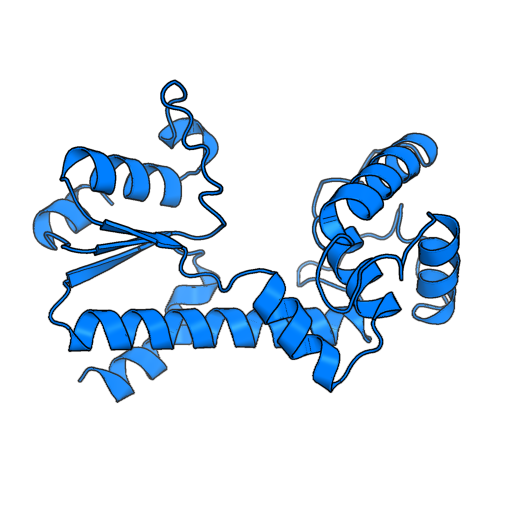-7.279 0.275 -2.442 1.00 91.88 1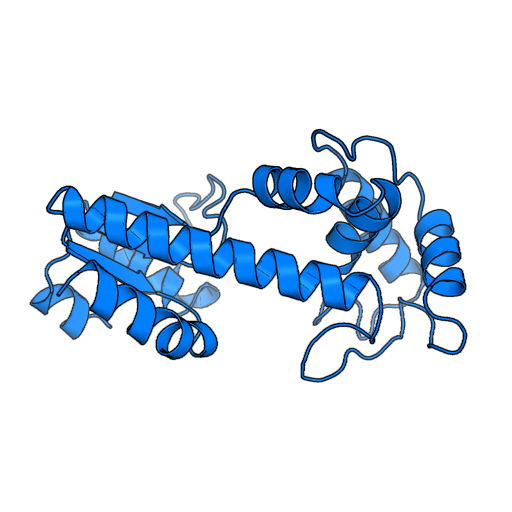57 THR A O 1
ATOM 1268 N N . ASN A 1 158 ? -7.402 1.814 -4.061 1.00 88.56 158 ASN A N 1
ATOM 1269 C CA . ASN A 1 158 ? -8.003 2.829 -3.196 1.00 88.56 158 ASN A CA 1
ATOM 1270 C C . ASN A 1 158 ? -9.444 2.468 -2.820 1.00 88.56 158 ASN A C 1
ATOM 1272 O O . ASN A 1 158 ? -9.776 2.531 -1.641 1.00 88.56 158 ASN A O 1
ATOM 1276 N N . MET A 1 159 ? -10.258 2.011 -3.775 1.00 90.00 159 MET A N 1
ATOM 1277 C CA . MET A 1 159 ? -11.617 1.535 -3.497 1.00 90.00 159 MET A CA 1
ATOM 1278 C C . MET A 1 159 ? -11.624 0.330 -2.551 1.00 90.00 159 MET A C 1
ATOM 1280 O O . MET A 1 159 ? -12.424 0.277 -1.620 1.00 90.00 159 MET A O 1
ATOM 1284 N N . LEU A 1 160 ? -10.700 -0.617 -2.734 1.00 92.19 160 LEU A N 1
ATOM 1285 C CA . LEU A 1 160 ? -10.529 -1.748 -1.822 1.00 92.19 160 LEU A CA 1
ATOM 1286 C C . LEU A 1 160 ? -10.192 -1.281 -0.397 1.00 92.19 160 LEU A C 1
ATOM 1288 O O . LEU A 1 160 ? -10.755 -1.808 0.562 1.00 92.19 160 LEU A O 1
ATOM 1292 N N . ARG A 1 161 ? -9.285 -0.303 -0.251 1.00 89.25 161 ARG A N 1
ATOM 1293 C CA . ARG A 1 161 ? -8.902 0.277 1.049 1.00 89.25 161 ARG A CA 1
ATOM 1294 C C . ARG A 1 161 ? -10.083 0.981 1.717 1.00 89.25 161 ARG A C 1
ATOM 1296 O O . ARG A 1 161 ? -10.324 0.736 2.896 1.00 89.25 161 ARG A O 1
ATOM 1303 N N . ASP A 1 162 ? -10.829 1.790 0.967 1.00 89.44 162 ASP A N 1
ATOM 1304 C CA . ASP A 1 162 ? -12.008 2.503 1.468 1.00 89.44 162 ASP A CA 1
ATOM 1305 C C . ASP A 1 162 ? -13.095 1.509 1.928 1.00 89.44 162 ASP A C 1
ATOM 1307 O O . ASP A 1 162 ? -13.584 1.606 3.054 1.00 89.44 162 ASP A O 1
ATOM 1311 N N . ASN A 1 163 ? -13.389 0.478 1.127 1.00 91.12 163 ASN A N 1
ATOM 1312 C CA . ASN A 1 163 ? -14.350 -0.573 1.485 1.00 91.12 163 ASN A CA 1
ATOM 1313 C C . ASN A 1 163 ? -13.913 -1.375 2.718 1.00 91.12 163 ASN A C 1
ATOM 1315 O O . ASN A 1 163 ? -14.717 -1.630 3.615 1.00 91.12 163 ASN A O 1
ATOM 1319 N N . TYR A 1 164 ? -12.640 -1.773 2.785 1.00 91.25 164 TYR A N 1
ATOM 1320 C CA . TYR A 1 164 ? -12.101 -2.496 3.937 1.00 91.25 164 TYR A CA 1
ATOM 1321 C C . TYR A 1 164 ? -12.198 -1.659 5.218 1.00 91.25 164 TYR A C 1
ATOM 1323 O O . TYR A 1 164 ? -12.586 -2.181 6.265 1.00 91.25 164 TYR A O 1
ATOM 1331 N N . MET A 1 165 ? -11.892 -0.360 5.137 1.00 90.44 165 MET A N 1
ATOM 1332 C CA . MET A 1 165 ? -12.020 0.567 6.259 1.00 90.44 165 MET A CA 1
ATOM 1333 C C . MET A 1 165 ? -13.475 0.672 6.732 1.00 90.44 165 MET A C 1
ATOM 1335 O O . MET A 1 165 ? -13.724 0.482 7.921 1.00 90.44 165 MET A O 1
ATOM 1339 N N . CYS A 1 166 ? -14.432 0.912 5.827 1.00 92.88 166 CYS A N 1
ATOM 1340 C CA . CYS A 1 166 ? -15.858 0.960 6.166 1.00 92.88 166 CYS A CA 1
ATOM 1341 C C . CYS A 1 166 ? -16.325 -0.328 6.849 1.00 92.88 166 CYS A C 1
ATOM 1343 O O . CYS A 1 166 ? -16.882 -0.273 7.943 1.00 92.88 166 CYS A O 1
ATOM 1345 N N . ASN A 1 167 ? -16.036 -1.484 6.248 1.00 91.44 167 ASN A N 1
ATOM 1346 C CA . ASN A 1 167 ? -16.440 -2.780 6.791 1.00 91.44 167 ASN A CA 1
ATOM 1347 C C . ASN A 1 167 ? -15.831 -3.035 8.174 1.00 91.44 167 ASN A C 1
ATOM 1349 O O . ASN A 1 167 ? -16.529 -3.491 9.075 1.00 91.44 167 ASN A O 1
ATOM 1353 N N . SER A 1 168 ? -14.556 -2.683 8.369 1.00 92.06 168 SER A N 1
ATOM 1354 C CA . SER A 1 168 ? -13.881 -2.829 9.664 1.00 92.06 168 SER A CA 1
ATOM 1355 C C . SER A 1 168 ? -14.513 -1.946 10.744 1.00 92.06 168 SER A C 1
ATOM 1357 O O . SER A 1 168 ? -14.680 -2.389 11.879 1.00 92.06 168 SER A O 1
ATOM 1359 N N . ILE A 1 169 ? -14.881 -0.704 10.406 1.00 93.38 169 ILE A N 1
ATOM 1360 C CA . ILE A 1 169 ? -15.572 0.205 11.332 1.00 93.38 169 ILE A CA 1
ATOM 1361 C C . ILE A 1 169 ? -16.939 -0.371 11.700 1.00 93.38 169 ILE A C 1
ATOM 1363 O O . ILE A 1 169 ? -17.241 -0.485 12.885 1.00 93.38 169 ILE A O 1
ATOM 1367 N N . ILE A 1 170 ? -17.735 -0.765 10.702 1.00 93.75 170 ILE A N 1
ATOM 1368 C CA . ILE A 1 170 ? -19.080 -1.314 10.907 1.00 93.75 170 ILE A CA 1
ATOM 1369 C C . ILE A 1 170 ? -19.020 -2.565 11.785 1.00 93.75 170 ILE A C 1
ATOM 1371 O O . ILE A 1 170 ? -19.762 -2.679 12.757 1.00 93.75 170 ILE A O 1
ATOM 1375 N N . GLU A 1 171 ? -18.093 -3.481 11.503 1.00 93.81 171 GLU A N 1
ATOM 1376 C CA . GLU A 1 171 ? -17.915 -4.700 12.291 1.00 93.81 171 GLU A CA 1
ATOM 1377 C C . GLU A 1 171 ? -17.572 -4.398 13.758 1.00 93.81 171 GLU A C 1
ATOM 1379 O O . GLU A 1 171 ? -18.141 -5.005 14.667 1.00 93.81 171 GLU A O 1
ATOM 1384 N N . LEU A 1 172 ? -16.653 -3.462 14.009 1.00 94.06 172 LEU A N 1
ATOM 1385 C CA . LEU A 1 172 ? -16.265 -3.070 15.365 1.00 94.06 172 LEU A CA 1
ATOM 1386 C C . LEU A 1 172 ? -17.420 -2.391 16.112 1.00 94.06 172 LEU A C 1
ATOM 1388 O O . LEU A 1 172 ? -17.673 -2.724 17.270 1.00 94.06 172 LEU A O 1
ATOM 1392 N N . VAL A 1 173 ? -18.150 -1.491 15.452 1.00 95.62 173 VAL A N 1
ATOM 1393 C CA . VAL A 1 173 ? -19.320 -0.826 16.043 1.00 95.62 173 VAL A CA 1
ATOM 1394 C C . VAL A 1 173 ? -20.417 -1.842 16.369 1.00 95.62 173 VAL A C 1
ATOM 1396 O O . VAL A 1 173 ? -20.940 -1.829 17.481 1.00 95.62 173 VAL A O 1
ATOM 1399 N N . ASN A 1 174 ? -20.685 -2.802 15.479 1.00 94.00 174 ASN A N 1
ATOM 1400 C CA . ASN A 1 174 ? -21.645 -3.887 15.721 1.00 94.00 174 ASN A CA 1
ATOM 1401 C C . ASN A 1 174 ? -21.235 -4.811 16.882 1.00 94.00 174 ASN A C 1
ATOM 1403 O O . ASN A 1 174 ? -22.085 -5.449 17.499 1.00 94.00 174 ASN A O 1
ATOM 1407 N N . LYS A 1 175 ? -19.941 -4.865 17.224 1.00 94.81 175 LYS A N 1
ATOM 1408 C CA . LYS A 1 175 ? -19.419 -5.546 18.423 1.00 94.81 175 LYS A CA 1
ATOM 1409 C C . LYS A 1 175 ? -19.512 -4.693 19.699 1.00 94.81 175 LYS A C 1
ATOM 1411 O O . LYS A 1 175 ? -19.035 -5.122 20.748 1.00 94.81 175 LYS A O 1
ATOM 1416 N N . GLY A 1 176 ? -20.106 -3.502 19.624 1.00 96.38 176 GLY A N 1
ATOM 1417 C CA . GLY A 1 176 ? -20.239 -2.559 20.736 1.00 96.38 176 GLY A CA 1
ATOM 1418 C C . GLY A 1 176 ? -18.984 -1.726 21.010 1.00 96.38 176 GLY A C 1
ATOM 1419 O O . GLY A 1 176 ? -18.892 -1.089 22.062 1.00 96.38 176 GLY A O 1
ATOM 1420 N N . GLU A 1 177 ? -18.000 -1.724 20.104 1.00 96.50 177 GLU A N 1
ATOM 1421 C CA . GLU A 1 177 ? -16.778 -0.936 20.271 1.00 96.50 177 GLU A CA 1
ATOM 1422 C C . GLU A 1 177 ? -17.024 0.547 19.929 1.00 96.50 177 GLU A C 1
ATOM 1424 O O . GLU A 1 177 ? -17.713 0.891 18.969 1.00 96.50 177 GLU A O 1
ATOM 1429 N N . ARG A 1 178 ? -16.397 1.455 20.687 1.00 96.69 178 ARG A N 1
ATOM 1430 C CA . ARG A 1 178 ? -16.351 2.894 20.384 1.00 96.69 178 ARG A CA 1
ATOM 1431 C C . ARG A 1 178 ? -15.090 3.180 19.581 1.00 96.69 178 ARG A C 1
ATOM 1433 O O . ARG A 1 178 ? -13.995 3.247 20.148 1.00 96.69 178 ARG A O 1
ATOM 1440 N N . VAL A 1 179 ? -15.247 3.313 18.267 1.00 95.44 179 VAL A N 1
ATOM 1441 C CA . VAL A 1 179 ? -14.137 3.372 17.307 1.00 95.44 179 VAL A CA 1
ATOM 1442 C C . VAL A 1 179 ? -13.687 4.811 17.063 1.00 95.44 179 VAL A C 1
ATOM 1444 O O . VAL A 1 179 ? -14.446 5.633 16.560 1.00 95.44 179 VAL A O 1
ATOM 1447 N N . PHE A 1 180 ? -12.431 5.115 17.389 1.00 94.94 180 PHE A N 1
ATOM 1448 C CA . PHE A 1 180 ? -11.784 6.382 17.046 1.00 94.94 180 PHE A CA 1
ATOM 1449 C C . PHE A 1 180 ? -10.816 6.178 15.881 1.00 94.94 180 PHE A C 1
ATOM 1451 O O . PHE A 1 180 ? -9.870 5.402 15.988 1.00 94.94 180 PHE A O 1
ATOM 1458 N N . ILE A 1 181 ? -10.999 6.895 14.777 1.00 91.06 181 ILE A N 1
ATOM 1459 C CA . ILE A 1 181 ? -10.171 6.725 13.580 1.00 91.06 181 ILE A CA 1
ATOM 1460 C C . ILE A 1 181 ? -9.401 8.000 13.230 1.00 91.06 181 ILE A C 1
ATOM 1462 O O . ILE A 1 181 ? -9.933 9.106 13.293 1.00 91.06 181 ILE A O 1
ATOM 1466 N N . SER A 1 182 ? -8.130 7.841 12.861 1.00 89.25 182 SER A N 1
ATOM 1467 C CA . SER A 1 182 ? -7.311 8.886 12.243 1.00 89.25 182 SER A CA 1
ATOM 1468 C C . SER A 1 182 ? -7.015 8.495 10.797 1.00 89.25 182 SER A C 1
ATOM 1470 O O . SER A 1 182 ? -6.469 7.421 10.534 1.00 89.25 182 SER A O 1
ATOM 1472 N N . MET A 1 183 ? -7.391 9.364 9.862 1.00 86.12 183 MET A N 1
ATOM 1473 C CA . MET A 1 183 ? -7.252 9.155 8.421 1.00 86.12 183 MET A CA 1
ATOM 1474 C C . MET A 1 183 ? -6.926 10.472 7.718 1.00 86.12 183 MET A C 1
ATOM 1476 O O . MET A 1 183 ? -7.210 11.547 8.250 1.00 86.12 183 MET A O 1
ATOM 1480 N N . GLY A 1 184 ? -6.376 10.395 6.506 1.00 80.06 184 GLY A N 1
ATOM 1481 C CA . GLY A 1 184 ? -6.226 11.566 5.647 1.00 80.06 184 GLY A CA 1
ATOM 1482 C C . GLY A 1 184 ? -7.565 12.258 5.356 1.00 80.06 184 GLY A C 1
ATOM 1483 O O . GLY A 1 184 ? -8.592 11.606 5.162 1.00 80.06 184 GLY A O 1
ATOM 1484 N N . VAL A 1 185 ? -7.542 13.592 5.270 1.00 78.44 185 VAL A N 1
ATOM 1485 C CA . VAL A 1 185 ? -8.734 14.448 5.076 1.00 78.44 185 VAL A CA 1
ATOM 1486 C C . VAL A 1 185 ? -9.595 14.051 3.870 1.00 78.44 185 VAL A C 1
ATOM 1488 O O . VAL A 1 185 ? -10.808 14.230 3.891 1.00 78.44 185 VAL A O 1
ATOM 1491 N N . SER A 1 186 ? -8.992 13.470 2.831 1.00 76.50 186 SER A N 1
ATOM 1492 C CA . SER A 1 186 ? -9.698 13.031 1.625 1.00 76.50 186 SER A CA 1
ATOM 1493 C C . SER A 1 186 ? -10.606 11.817 1.836 1.00 76.50 186 SER A C 1
ATOM 1495 O O . SER A 1 186 ? -11.502 11.605 1.023 1.00 76.50 186 SER A O 1
ATOM 1497 N N . HIS A 1 187 ? -10.382 11.016 2.883 1.00 79.56 187 HIS A N 1
ATOM 1498 C CA . HIS A 1 187 ? -11.161 9.803 3.150 1.00 79.56 187 HIS A CA 1
ATOM 1499 C C . HIS A 1 187 ? -12.446 10.094 3.933 1.00 79.56 187 HIS A C 1
ATOM 1501 O O . HIS A 1 187 ? -13.483 9.508 3.634 1.00 79.56 187 HIS A O 1
ATOM 1507 N N . ALA A 1 188 ? -12.409 11.040 4.878 1.00 81.31 188 ALA A N 1
ATOM 1508 C CA . ALA A 1 188 ? -13.539 11.349 5.757 1.00 81.31 188 ALA A CA 1
ATOM 1509 C C . ALA A 1 188 ? -14.875 11.609 5.020 1.00 81.31 188 ALA A C 1
ATOM 1511 O O . ALA A 1 188 ? -15.848 10.920 5.328 1.00 81.31 188 ALA A O 1
ATOM 1512 N N . PRO A 1 189 ? -14.957 12.505 4.011 1.00 81.06 189 PRO A N 1
ATOM 1513 C CA . PRO A 1 189 ? -16.220 12.748 3.309 1.00 81.06 189 PRO A CA 1
ATOM 1514 C C . PRO A 1 189 ? -16.655 11.578 2.413 1.00 81.06 189 PRO A C 1
ATOM 1516 O O . PRO A 1 189 ? -17.834 11.455 2.097 1.00 81.06 189 PRO A O 1
ATOM 1519 N N . ARG A 1 190 ? -15.727 10.708 1.989 1.00 79.50 190 ARG A N 1
ATOM 1520 C CA . ARG A 1 190 ? -16.040 9.576 1.100 1.00 79.50 190 ARG A CA 1
ATOM 1521 C C . ARG A 1 190 ? -16.808 8.476 1.815 1.00 79.50 190 ARG A C 1
ATOM 1523 O O . ARG A 1 190 ? -17.666 7.844 1.210 1.00 79.50 190 ARG A O 1
ATOM 1530 N N . ILE A 1 191 ? -16.499 8.256 3.089 1.00 85.50 191 ILE A N 1
ATOM 1531 C CA . ILE A 1 191 ? -17.083 7.160 3.865 1.00 85.50 191 ILE A CA 1
ATOM 1532 C C . ILE A 1 191 ? -18.288 7.579 4.701 1.00 85.50 191 ILE A C 1
ATOM 1534 O O . ILE A 1 191 ? -19.027 6.714 5.157 1.00 85.50 191 ILE A O 1
ATOM 1538 N N . GLU A 1 192 ? -18.503 8.882 4.903 1.00 86.62 192 GLU A N 1
ATOM 1539 C CA . GLU A 1 192 ? -19.554 9.400 5.785 1.00 86.62 192 GLU A CA 1
ATOM 1540 C C . GLU A 1 192 ? -20.934 8.842 5.427 1.00 86.62 192 GLU A C 1
ATOM 1542 O O . GLU A 1 192 ? -21.626 8.308 6.292 1.00 86.62 192 GLU A O 1
ATOM 1547 N N . LYS A 1 193 ? -21.313 8.921 4.145 1.00 87.50 193 LYS A N 1
ATOM 1548 C CA . LYS A 1 193 ? -22.605 8.416 3.670 1.00 87.50 193 LYS A CA 1
ATOM 1549 C C . LYS A 1 193 ? -22.752 6.916 3.938 1.00 87.50 193 LYS A C 1
ATOM 1551 O O . LYS A 1 193 ? -23.761 6.501 4.495 1.00 87.50 193 LYS A O 1
ATOM 1556 N N . ALA A 1 194 ? -21.730 6.132 3.593 1.00 87.75 194 ALA A N 1
ATOM 1557 C CA . ALA A 1 194 ? -21.745 4.686 3.788 1.00 87.75 194 ALA A CA 1
ATOM 1558 C C . ALA A 1 194 ? -21.860 4.308 5.273 1.00 87.75 194 ALA A C 1
ATOM 1560 O O . ALA A 1 194 ? -22.581 3.375 5.611 1.00 87.75 194 ALA A O 1
ATOM 1561 N N . LEU A 1 195 ? -21.187 5.036 6.170 1.00 89.62 195 LEU A N 1
ATOM 1562 C CA . LEU A 1 195 ? -21.286 4.785 7.608 1.00 89.62 195 LEU A CA 1
ATOM 1563 C C . LEU A 1 195 ? -22.671 5.136 8.157 1.00 89.62 195 LEU A C 1
ATOM 1565 O O . LEU A 1 195 ? -23.214 4.342 8.916 1.00 89.62 195 LEU A O 1
ATOM 1569 N N . LYS A 1 196 ? -23.260 6.266 7.746 1.00 88.56 196 LYS A N 1
ATOM 1570 C CA . LYS A 1 196 ? -24.619 6.655 8.162 1.00 88.56 196 LYS A CA 1
ATOM 1571 C C . LYS A 1 196 ? -25.656 5.614 7.753 1.00 88.56 196 LYS A C 1
ATOM 1573 O O . LYS A 1 196 ? -26.396 5.138 8.594 1.00 88.56 196 LYS A O 1
ATOM 1578 N N . GLU A 1 197 ? -25.637 5.182 6.493 1.00 90.62 197 GLU A N 1
ATOM 1579 C CA . GLU A 1 197 ? -26.598 4.197 5.968 1.00 90.62 197 GLU A CA 1
ATOM 1580 C C . GLU A 1 197 ? -26.518 2.811 6.635 1.00 90.62 197 GLU A C 1
ATOM 1582 O O . GLU A 1 197 ? -27.452 2.027 6.499 1.00 90.62 197 GLU A O 1
ATOM 1587 N N . ASN A 1 198 ? -25.411 2.481 7.312 1.00 88.94 198 ASN A N 1
ATOM 1588 C CA . ASN A 1 198 ? -25.197 1.159 7.913 1.00 88.94 198 ASN A CA 1
ATOM 1589 C C . ASN A 1 198 ? -25.196 1.158 9.450 1.00 88.94 198 ASN A C 1
ATOM 1591 O O . ASN A 1 198 ? -25.191 0.076 10.037 1.00 88.94 198 ASN A O 1
ATOM 1595 N N . LEU A 1 199 ? -25.137 2.325 10.100 1.00 87.38 199 LEU A N 1
ATOM 1596 C CA . LEU A 1 199 ? -25.007 2.449 11.559 1.00 87.38 199 LEU A CA 1
ATOM 1597 C C . LEU A 1 199 ? -26.114 3.284 12.218 1.00 87.38 199 LEU A C 1
ATOM 1599 O O . LEU A 1 199 ? -26.225 3.240 13.445 1.00 87.38 199 LEU A O 1
ATOM 1603 N N . GLU A 1 200 ? -26.892 4.037 11.439 1.00 79.06 200 GLU A N 1
ATOM 1604 C CA . GLU A 1 200 ? -28.100 4.756 11.876 1.00 79.06 200 GLU A CA 1
ATOM 1605 C C . GLU A 1 200 ? -29.359 4.018 11.401 1.00 79.06 200 GLU A C 1
ATOM 1607 O O . GLU A 1 200 ? -30.319 3.945 12.202 1.00 79.06 200 GLU A O 1
#

Sequence (200 aa):
MKSQWKNFNPTVAMVEGRLGFLVSWFQDPVRKLGEGGLAAKLAKSNGVKLYSWEPGRDAEIEHLLKSYDPLHIAVFFCLRPYRGNYTGLSSAEADRVMKKLIAERTRKPGINGKLKTVEQVDSLWKADYPGLENWRTYQHPQNGWPDGLFKQMAEETNMLRDNYMCNSIIELVNKGERVFISMGVSHAPRIEKALKENLE

pLDDT: mean 86.2, std 15.33, range [32.34, 98.25]

Foldseek 3Di:
DVVCCVVLVFQAEEEADDPPPDVPVPDQQCVPRPPRSVSVVVCVVSVHHYYYLFDDPQVLLVVCVVPDALLVVLLLQLLQVVVPPQVPDDPVVVQVSSQVSSVPPQPYPRNNPSDHHVVSNQVVCCVFPPPADGSNHGDAPPVGHPPGDSVVSVVVSVVVSLVSSLVVVLVCVVVVTSYHYDDPPVNVVVCVVVNVVRPD